Protein AF-A0AAJ4UVG5-F1 (afdb_monomer)

Radius of gyration: 17.39 Å; Cα contacts (8 Å, |Δi|>4): 410; chains: 1; bounding box: 40×39×47 Å

Nearest PDB structures (foldseek):
  7v1k-assembly1_A-2  TM=3.552E-01  e=5.523E-02  Homo sapiens
  7v6q-assembly2_H  TM=3.463E-01  e=1.938E-01  Homo sapiens
  7v6q-assembly1_D  TM=3.449E-01  e=1.938E-01  Homo sapiens
  5cwl-assembly2_B  TM=3.678E-01  e=3.547E-01  synthetic construct
  8jau-assembly1_A  TM=3.852E-01  e=6.491E-01  Homo sapiens

Secondary structure (DSSP, 8-state):
--TT-HHHHHHHHGGGT-HHHHHHHHHHHHHHHHTTTTTS---TT-TT-THHHHHHHHHHHHHHHHHTT-HHHHHHHHHHHHHHHHHHTTTS-HHHHHHHHHHHHHHHHHTT-HHHHHHHHHHHHHHHHHH--S-HHHHTTSHHHHHHHHHHHHHHTTS---HHHHHTTSTTHHHHHHHHHHHHHHHHHHHHHHHT--PPPP-EEESS-TT---TTT----EEEETTEEEETTT--B---

pLDDT: mean 92.02, std 10.81, range [47.66, 98.81]

Organism: NCBI:txid2216012

Mean predicted aligned error: 4.32 Å

Solvent-accessible surface area (backbone atoms only — not comparable to full-atom values): 12189 Å² total; per-residue (Å²): 131,70,100,72,55,27,39,54,52,16,50,66,41,41,53,70,65,50,39,72,59,34,24,49,16,15,41,48,21,17,53,37,42,67,68,23,70,85,80,50,93,66,59,91,80,40,99,80,40,49,55,20,52,19,37,38,23,19,41,50,18,12,51,37,22,43,42,66,68,36,59,67,58,7,32,52,27,12,49,51,31,31,50,53,34,57,57,48,34,74,79,42,57,57,59,56,28,15,48,23,28,38,49,37,13,56,21,24,47,66,47,70,34,59,71,62,13,51,58,24,33,53,50,15,44,54,32,47,65,70,43,68,66,91,53,38,45,66,54,46,65,40,56,55,42,31,29,52,51,53,46,53,33,24,47,36,48,92,77,51,60,50,69,53,70,41,28,48,93,26,86,53,13,61,58,38,33,44,54,39,46,71,68,42,49,63,56,29,52,52,50,28,38,74,66,61,51,66,64,55,63,86,52,59,69,48,74,72,38,86,92,45,61,24,84,89,78,64,47,28,33,34,26,41,40,86,97,38,44,22,22,63,85,66,37,40,69,37,88,127

Sequence (240 aa):
MSDRDHAARAIRTLHTERWPDIVDGYTLGAYGTMAGYEGFERTLTDDRTSAGDGLRYLLLAGVAARIAGDETTAHNRALQARLVATDYRRDADPLAAAACEEWIGHCQVVAGNDEKASAAYDRASEAYAAASVEDPAGATTEPLLQAGTDLLTQLSRPDDDAWDDIHGDGSDALARRVRFARARLPSYLDARERAGHLHAPRGSTEYGNDSYECPDCGANDINHVVNTVLCLRCDAVIES

Foldseek 3Di:
DPPQQLQLVLLQCQLVLPLVSNLVSLQSNLVCLQCVVVPDDDDLADQQRPLLSSLLSLQSSLLSCVLVVNLVSNLVSLVVSLVSLVVNLVNDQLLSVLLSLLSNLSSCLSNVNLVSSVVSLVSSLVSNVVSPDPQQQVSCPRNNNVSLVQSQQQLCPPVRDDQCQQQNPRPCRSNSNSVSCSVPVNVSSVVCSVVSGGHRTADDWDAPQPVWAAPPPRGPTWGCDPNFIAHSPSRHTTDD

Structure (mmCIF, N/CA/C/O backbone):
data_AF-A0AAJ4UVG5-F1
#
_entry.id   AF-A0AAJ4UVG5-F1
#
loop_
_atom_site.group_PDB
_atom_site.id
_atom_site.type_symbol
_atom_site.label_atom_id
_atom_site.label_alt_id
_atom_site.label_comp_id
_atom_site.label_asym_id
_atom_site.label_entity_id
_atom_site.label_seq_id
_atom_site.pdbx_PDB_ins_code
_atom_site.Cartn_x
_atom_site.Cartn_y
_atom_site.Cartn_z
_atom_site.occupancy
_atom_site.B_iso_or_equiv
_atom_site.auth_seq_id
_atom_site.auth_comp_id
_atom_site.auth_asym_id
_atom_site.auth_atom_id
_atom_site.pdbx_PDB_model_num
ATOM 1 N N . MET A 1 1 ? 10.903 -4.020 22.584 1.00 47.66 1 MET A N 1
ATOM 2 C CA . MET A 1 1 ? 10.311 -3.277 21.455 1.00 47.66 1 MET A CA 1
ATOM 3 C C . MET A 1 1 ? 10.731 -1.828 21.612 1.00 47.66 1 MET A C 1
ATOM 5 O O . MET A 1 1 ? 10.557 -1.290 22.698 1.00 47.66 1 MET A O 1
ATOM 9 N N . SER A 1 2 ? 11.399 -1.243 20.619 1.00 48.72 2 SER A N 1
ATOM 10 C CA . SER A 1 2 ? 11.699 0.191 20.662 1.00 48.72 2 SER A CA 1
ATOM 11 C C . SER A 1 2 ? 10.374 0.945 20.597 1.00 48.72 2 SER A C 1
ATOM 13 O O . SER A 1 2 ? 9.528 0.605 19.775 1.00 48.72 2 SER A O 1
ATOM 15 N N . ASP A 1 3 ? 10.201 1.977 21.416 1.00 52.78 3 ASP A N 1
ATOM 16 C CA . ASP A 1 3 ? 9.030 2.874 21.458 1.00 52.78 3 ASP A CA 1
ATOM 17 C C . ASP A 1 3 ? 8.830 3.688 20.147 1.00 52.78 3 ASP A C 1
ATOM 19 O O . ASP A 1 3 ? 8.103 4.676 20.092 1.00 52.78 3 ASP A O 1
ATOM 23 N N . ARG A 1 4 ? 9.536 3.297 19.077 1.00 62.91 4 ARG A N 1
ATOM 24 C CA . ARG A 1 4 ? 9.675 3.978 17.784 1.00 62.91 4 ARG A CA 1
ATOM 25 C C . ARG A 1 4 ? 9.115 3.180 16.603 1.00 62.91 4 ARG A C 1
ATOM 27 O O . ARG A 1 4 ? 9.230 3.640 15.472 1.00 62.91 4 ARG A O 1
ATOM 34 N N . ASP A 1 5 ? 8.528 2.003 16.828 1.00 81.81 5 ASP A N 1
ATOM 35 C CA . ASP A 1 5 ? 7.871 1.245 15.753 1.00 81.81 5 ASP A CA 1
ATOM 36 C C . ASP A 1 5 ? 6.467 1.813 15.472 1.00 81.81 5 ASP A C 1
ATOM 38 O O . ASP A 1 5 ? 5.433 1.349 15.971 1.00 81.81 5 ASP A O 1
ATOM 42 N N . HIS A 1 6 ? 6.458 2.918 14.728 1.00 88.88 6 HIS A N 1
ATOM 43 C CA . HIS A 1 6 ? 5.261 3.700 14.437 1.00 88.88 6 HIS A CA 1
ATOM 44 C C . HIS A 1 6 ? 4.277 2.968 13.512 1.00 88.88 6 HIS A C 1
ATOM 46 O O . HIS A 1 6 ? 3.067 3.113 13.702 1.00 88.88 6 HIS A O 1
ATOM 52 N N . ALA A 1 7 ? 4.769 2.144 12.580 1.00 85.00 7 ALA A N 1
ATOM 53 C CA . ALA A 1 7 ? 3.925 1.328 11.710 1.00 85.00 7 ALA A CA 1
ATOM 54 C C . ALA A 1 7 ? 3.211 0.225 12.507 1.00 85.00 7 ALA A C 1
ATOM 56 O O . ALA A 1 7 ? 1.997 0.067 12.383 1.00 85.00 7 ALA A O 1
ATOM 57 N N . ALA A 1 8 ? 3.916 -0.459 13.418 1.00 89.31 8 ALA A N 1
ATOM 58 C CA . ALA A 1 8 ? 3.287 -1.411 14.334 1.00 89.31 8 ALA A CA 1
ATOM 59 C C . ALA A 1 8 ? 2.187 -0.761 15.176 1.00 89.31 8 ALA A C 1
ATOM 61 O O . ALA A 1 8 ? 1.121 -1.337 15.391 1.00 89.31 8 ALA A O 1
ATOM 62 N N . ARG A 1 9 ? 2.442 0.462 15.658 1.00 91.00 9 ARG A N 1
ATOM 63 C CA . ARG A 1 9 ? 1.442 1.238 16.394 1.00 91.00 9 ARG A CA 1
ATOM 64 C C . ARG A 1 9 ? 0.228 1.554 15.522 1.00 91.00 9 ARG A C 1
ATOM 66 O O . ARG A 1 9 ? -0.882 1.401 16.012 1.00 91.00 9 ARG A O 1
ATOM 73 N N . ALA A 1 10 ? 0.419 1.962 14.266 1.00 93.75 10 ALA A N 1
ATOM 74 C CA . ALA A 1 10 ? -0.686 2.212 13.339 1.00 93.75 10 ALA A CA 1
ATOM 75 C C . ALA A 1 10 ? -1.556 0.962 13.156 1.00 93.75 10 ALA A C 1
ATOM 77 O O . ALA A 1 10 ? -2.770 1.047 13.312 1.00 93.75 10 ALA A O 1
ATOM 78 N N . ILE A 1 11 ? -0.930 -0.197 12.924 1.00 94.19 11 ILE A N 1
ATOM 79 C CA . ILE A 1 11 ? -1.621 -1.481 12.751 1.00 94.19 11 ILE A CA 1
ATOM 80 C C . ILE A 1 11 ? -2.471 -1.830 13.978 1.00 94.19 11 ILE A C 1
ATOM 82 O O . ILE A 1 11 ? -3.648 -2.149 13.831 1.00 94.19 11 ILE A O 1
ATOM 86 N N . ARG A 1 12 ? -1.913 -1.714 15.191 1.00 92.19 12 ARG A N 1
ATOM 87 C CA . ARG A 1 12 ? -2.658 -1.981 16.436 1.00 92.19 12 ARG A CA 1
ATOM 88 C C . ARG A 1 12 ? -3.861 -1.056 16.630 1.00 92.19 12 ARG A C 1
ATOM 90 O O . ARG A 1 12 ? -4.825 -1.444 17.278 1.00 92.19 12 ARG A O 1
ATOM 97 N N . THR A 1 13 ? -3.805 0.152 16.079 1.00 93.06 13 THR A N 1
ATOM 98 C CA . THR A 1 13 ? -4.843 1.178 16.240 1.00 93.06 13 THR A CA 1
ATOM 99 C C . THR A 1 13 ? -5.932 1.103 15.163 1.00 93.06 13 THR A C 1
ATOM 101 O O . THR A 1 13 ? -6.955 1.763 15.326 1.00 93.06 13 THR A O 1
ATOM 104 N N . LEU A 1 14 ? -5.773 0.295 14.103 1.00 94.19 14 LEU A N 1
ATOM 105 C CA . LEU A 1 14 ? -6.732 0.224 12.985 1.00 94.19 14 LEU A CA 1
ATOM 106 C C . LEU A 1 14 ? -8.178 -0.022 13.440 1.00 94.19 14 LEU A C 1
ATOM 108 O O . LEU A 1 14 ? -9.070 0.692 12.999 1.00 94.19 14 LEU A O 1
ATOM 112 N N . HIS A 1 15 ? -8.392 -0.941 14.386 1.00 93.06 15 HIS A N 1
ATOM 113 C CA . HIS A 1 15 ? -9.722 -1.260 14.928 1.00 93.06 15 HIS A CA 1
ATOM 114 C C . HIS A 1 15 ? -10.418 -0.088 15.635 1.00 93.06 15 HIS A C 1
ATOM 116 O O . HIS A 1 15 ? -11.629 -0.103 15.812 1.00 93.06 15 HIS A O 1
ATOM 122 N N . THR A 1 16 ? -9.660 0.920 16.080 1.00 92.75 16 THR A N 1
ATOM 123 C CA . THR A 1 16 ? -10.226 2.088 16.773 1.00 92.75 16 THR A CA 1
ATOM 124 C C . THR A 1 16 ? -10.764 3.139 15.811 1.00 92.75 16 THR A C 1
ATOM 126 O O . THR A 1 16 ? -11.389 4.096 16.265 1.00 92.75 16 THR A O 1
ATOM 129 N N . GLU A 1 17 ? -10.433 3.028 14.516 1.00 92.62 17 GLU A N 1
ATOM 130 C CA . GLU A 1 17 ? -10.796 3.990 13.467 1.00 92.62 17 GLU A CA 1
ATOM 131 C C . GLU A 1 17 ? -10.398 5.444 13.799 1.00 92.62 17 GLU A C 1
ATOM 133 O O . GLU A 1 17 ? -10.933 6.416 13.263 1.00 92.62 17 GLU A O 1
ATOM 138 N N . ARG A 1 18 ? -9.406 5.630 14.683 1.00 95.94 18 ARG A N 1
ATOM 139 C CA . ARG A 1 18 ? -8.821 6.937 15.005 1.00 95.94 18 ARG A CA 1
ATOM 140 C C . ARG A 1 18 ? -7.899 7.384 13.876 1.00 95.94 18 ARG A C 1
ATOM 142 O O . ARG A 1 18 ? -6.676 7.396 14.015 1.00 95.94 18 ARG A O 1
ATOM 149 N N . TRP A 1 19 ? -8.497 7.743 12.742 1.00 97.56 19 TRP A N 1
ATOM 150 C CA . TRP A 1 19 ? -7.788 7.985 11.487 1.00 97.56 19 TRP A CA 1
ATOM 151 C C . TRP A 1 19 ? -6.610 8.959 11.577 1.00 97.56 19 TRP A C 1
ATOM 153 O O . TRP A 1 19 ? -5.566 8.616 11.025 1.00 97.56 19 TRP A O 1
ATOM 163 N N . PRO A 1 20 ? -6.675 10.096 12.301 1.00 97.12 20 PRO A N 1
ATOM 164 C CA . PRO A 1 20 ? -5.507 10.963 12.458 1.00 97.12 20 PRO A CA 1
ATOM 165 C C . PRO A 1 20 ? -4.289 10.238 13.054 1.00 97.12 20 PRO A C 1
ATOM 167 O O . PRO A 1 20 ? -3.178 10.374 12.547 1.00 97.12 20 PRO A O 1
ATOM 170 N N . ASP A 1 21 ? -4.498 9.392 14.067 1.00 97.00 21 ASP A N 1
ATOM 171 C CA . ASP A 1 21 ? -3.416 8.645 14.718 1.00 97.00 21 ASP A CA 1
ATOM 172 C C . ASP A 1 21 ? -2.864 7.531 13.818 1.00 97.00 21 ASP A C 1
ATOM 174 O O . ASP A 1 21 ? -1.665 7.238 13.843 1.00 97.00 21 ASP A O 1
ATOM 178 N N . ILE A 1 22 ? -3.733 6.910 13.013 1.00 97.75 22 ILE A N 1
ATOM 179 C CA . ILE A 1 22 ? -3.365 5.880 12.032 1.00 97.75 22 ILE A CA 1
ATOM 180 C C . ILE A 1 22 ? -2.532 6.503 10.903 1.00 97.75 22 ILE A C 1
ATOM 182 O O . ILE A 1 22 ? -1.470 5.977 10.560 1.00 97.75 22 ILE A O 1
ATOM 186 N N . VAL A 1 23 ? -2.970 7.645 10.364 1.00 98.38 23 VAL A N 1
ATOM 187 C CA . VAL A 1 23 ? -2.255 8.411 9.331 1.00 98.38 23 VAL A CA 1
ATOM 188 C C . VAL A 1 23 ? -0.876 8.834 9.831 1.00 98.38 23 VAL A C 1
ATOM 190 O O . VAL A 1 23 ? 0.120 8.617 9.134 1.00 98.38 23 VAL A O 1
ATOM 193 N N . ASP A 1 24 ? -0.792 9.390 11.040 1.00 97.56 24 ASP A N 1
ATOM 194 C CA . ASP A 1 24 ? 0.480 9.789 11.645 1.00 97.56 24 ASP A CA 1
ATOM 195 C C . ASP A 1 24 ? 1.372 8.581 11.933 1.00 97.56 24 ASP A C 1
ATOM 197 O O . ASP A 1 24 ? 2.575 8.624 11.679 1.00 97.56 24 ASP A O 1
ATOM 201 N N . GLY A 1 25 ? 0.800 7.481 12.426 1.00 96.50 25 GLY A N 1
ATOM 202 C CA . GLY A 1 25 ? 1.521 6.238 12.682 1.00 96.50 25 GLY A CA 1
ATOM 203 C C . GLY A 1 25 ? 2.180 5.672 11.424 1.00 96.50 25 GLY A C 1
ATOM 204 O O . GLY A 1 25 ? 3.386 5.429 11.428 1.00 96.50 25 GLY A O 1
ATOM 205 N N . TYR A 1 26 ? 1.433 5.532 10.327 1.00 97.56 26 TYR A N 1
ATOM 206 C CA . TYR A 1 26 ? 2.003 5.080 9.057 1.00 97.56 26 TYR A CA 1
ATOM 207 C C . TYR A 1 26 ? 2.979 6.099 8.455 1.00 97.56 26 TYR A C 1
ATOM 209 O O . TYR A 1 26 ? 4.033 5.710 7.960 1.00 97.56 26 TYR A O 1
ATOM 217 N N . THR A 1 27 ? 2.698 7.402 8.550 1.00 97.69 27 THR A N 1
ATOM 218 C CA . THR A 1 27 ? 3.613 8.446 8.051 1.00 97.69 27 THR A CA 1
ATOM 219 C C . THR A 1 27 ? 4.960 8.401 8.776 1.00 97.69 27 THR A C 1
ATOM 221 O O . THR A 1 27 ? 6.013 8.381 8.139 1.00 97.69 27 THR A O 1
ATOM 224 N N . LEU A 1 28 ? 4.943 8.355 10.111 1.00 94.75 28 LEU A N 1
ATOM 225 C CA . LEU A 1 28 ? 6.157 8.247 10.918 1.00 94.75 28 LEU A CA 1
ATOM 226 C C . LEU A 1 28 ? 6.844 6.892 10.730 1.00 94.75 28 LEU A C 1
ATOM 228 O O . LEU A 1 28 ? 8.070 6.835 10.762 1.00 94.75 28 LEU A O 1
ATOM 232 N N . GLY A 1 29 ? 6.073 5.825 10.495 1.00 91.69 29 GLY A N 1
ATOM 233 C CA . GLY A 1 29 ? 6.592 4.512 10.117 1.00 91.69 29 GLY A CA 1
ATOM 234 C C . GLY A 1 29 ? 7.417 4.600 8.840 1.00 91.69 29 GLY A C 1
ATOM 235 O O . GLY A 1 29 ? 8.588 4.242 8.845 1.00 91.69 29 GLY A O 1
ATOM 236 N N . ALA A 1 30 ? 6.858 5.201 7.789 1.00 93.19 30 ALA A N 1
ATOM 237 C CA . ALA A 1 30 ? 7.566 5.409 6.534 1.00 93.19 30 ALA A CA 1
ATOM 238 C C . ALA A 1 30 ? 8.858 6.218 6.701 1.00 93.19 30 ALA A C 1
ATOM 240 O O . ALA A 1 30 ? 9.902 5.844 6.169 1.00 93.19 30 ALA A O 1
ATOM 241 N N . TYR A 1 31 ? 8.803 7.327 7.444 1.00 92.00 31 TYR A N 1
ATOM 242 C CA . TYR A 1 31 ? 9.982 8.159 7.691 1.00 92.00 31 TYR A CA 1
ATOM 243 C C . TYR A 1 31 ? 11.041 7.424 8.513 1.00 92.00 31 TYR A C 1
ATOM 245 O O . TYR A 1 31 ? 12.223 7.528 8.198 1.00 92.00 31 TYR A O 1
ATOM 253 N N . GLY A 1 32 ? 10.638 6.663 9.533 1.00 87.44 32 GLY A N 1
ATOM 254 C CA . GLY A 1 32 ? 11.550 5.847 10.331 1.00 87.44 32 GLY A CA 1
ATOM 255 C C . GLY A 1 32 ? 12.228 4.756 9.504 1.00 87.44 32 GLY A C 1
ATOM 256 O O . GLY A 1 32 ? 13.447 4.603 9.588 1.00 87.44 32 GLY A O 1
ATOM 257 N N . THR A 1 33 ? 11.459 4.066 8.660 1.00 86.44 33 THR A N 1
ATOM 258 C CA . THR A 1 33 ? 11.959 3.064 7.715 1.00 86.44 33 THR A CA 1
ATOM 259 C C . THR A 1 33 ? 12.982 3.673 6.754 1.00 86.44 33 THR A C 1
ATOM 261 O O . THR A 1 33 ? 14.110 3.191 6.670 1.00 86.44 33 THR A O 1
ATOM 264 N N . MET A 1 34 ? 12.648 4.789 6.096 1.00 85.69 34 MET A N 1
ATOM 265 C CA . MET A 1 34 ? 13.560 5.465 5.160 1.00 85.69 34 MET A CA 1
ATOM 266 C C . MET A 1 34 ? 14.788 6.088 5.842 1.00 85.69 34 MET A C 1
ATOM 268 O O . MET A 1 34 ? 15.830 6.232 5.210 1.00 85.69 34 MET A O 1
ATOM 272 N N . ALA A 1 35 ? 14.691 6.442 7.126 1.00 82.81 35 ALA A N 1
ATOM 273 C CA .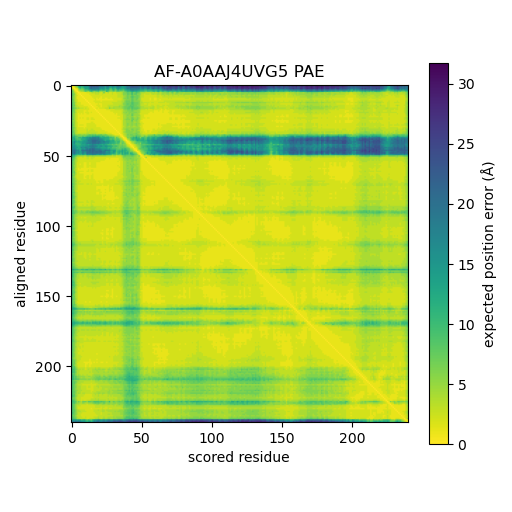 ALA A 1 35 ? 15.816 6.927 7.924 1.00 82.81 35 ALA A CA 1
ATOM 274 C C . ALA A 1 35 ? 16.718 5.800 8.472 1.00 82.81 35 ALA A C 1
ATOM 276 O O . ALA A 1 35 ? 17.702 6.094 9.151 1.00 82.81 35 ALA A O 1
ATOM 277 N N . GLY A 1 36 ? 16.395 4.524 8.223 1.00 76.69 36 GLY A N 1
ATOM 278 C CA . GLY A 1 36 ? 17.175 3.380 8.708 1.00 76.69 36 GLY A CA 1
ATOM 279 C C . GLY A 1 36 ? 17.004 3.086 10.205 1.00 76.69 36 GLY A C 1
ATOM 280 O O . GLY A 1 36 ? 17.829 2.396 10.808 1.00 76.69 36 GLY A O 1
ATOM 281 N N . TYR A 1 37 ? 15.931 3.571 10.842 1.00 72.12 37 TYR A N 1
ATOM 282 C CA . TYR A 1 37 ? 15.683 3.355 12.278 1.00 72.12 37 TYR A CA 1
ATOM 283 C C . TYR A 1 37 ? 15.271 1.921 12.653 1.00 72.12 37 TYR A C 1
ATOM 285 O O . TYR A 1 37 ? 15.061 1.630 13.830 1.00 72.12 37 TYR A O 1
ATOM 293 N N . GLU A 1 38 ? 15.265 1.006 11.686 1.00 63.56 38 GLU A N 1
ATOM 294 C CA . GLU A 1 38 ? 15.096 -0.442 11.863 1.00 63.56 38 GLU A CA 1
ATOM 295 C C . GLU A 1 38 ? 16.380 -1.150 12.351 1.00 63.56 38 GLU A C 1
ATOM 297 O O . GLU A 1 38 ? 16.419 -2.373 12.464 1.00 63.56 38 GLU A O 1
ATOM 302 N N . GLY A 1 39 ? 17.431 -0.391 12.689 1.00 53.94 39 GLY A N 1
ATOM 303 C CA . GLY A 1 39 ? 18.630 -0.911 13.359 1.00 53.94 39 GLY A CA 1
ATOM 304 C C . GLY A 1 39 ? 19.797 -1.244 12.431 1.00 53.94 39 GLY A C 1
ATOM 305 O O . GLY A 1 39 ? 20.742 -1.902 12.863 1.00 53.94 39 GLY A O 1
ATOM 306 N N . PHE A 1 40 ? 19.763 -0.768 11.184 1.00 57.03 40 PHE A N 1
ATOM 307 C CA . PHE A 1 40 ? 20.854 -0.906 10.222 1.00 57.03 40 PHE A CA 1
ATOM 308 C C . PHE A 1 40 ? 21.039 0.422 9.477 1.00 57.03 40 PHE A C 1
ATOM 310 O O . PHE A 1 40 ? 20.090 0.913 8.870 1.00 57.03 40 PHE A O 1
ATOM 317 N N . GLU A 1 41 ? 22.242 1.005 9.512 1.00 57.44 41 GLU A N 1
ATOM 318 C CA . GLU A 1 41 ? 22.584 2.141 8.645 1.00 57.44 41 GLU A CA 1
ATOM 319 C C . GLU A 1 41 ? 22.533 1.673 7.186 1.00 57.44 41 GLU A C 1
ATOM 321 O O . GLU A 1 41 ? 23.205 0.706 6.827 1.00 57.44 41 GLU A O 1
ATOM 326 N N . ARG A 1 42 ? 21.710 2.324 6.358 1.00 62.50 42 ARG A N 1
ATOM 327 C CA . ARG A 1 42 ? 21.561 2.014 4.930 1.00 62.50 42 ARG A CA 1
ATOM 328 C C . ARG A 1 42 ? 21.471 3.302 4.128 1.00 62.50 42 ARG A C 1
ATOM 330 O O . ARG A 1 42 ? 20.966 4.312 4.621 1.00 62.50 42 ARG A O 1
ATOM 337 N N . THR A 1 43 ? 21.956 3.270 2.893 1.00 60.44 43 THR A N 1
ATOM 338 C CA . THR A 1 43 ? 21.672 4.328 1.919 1.00 60.44 43 THR A CA 1
ATOM 339 C C . THR A 1 43 ? 20.319 4.068 1.260 1.00 60.44 43 THR A C 1
ATOM 341 O O . THR A 1 43 ? 19.802 2.951 1.285 1.00 60.44 43 THR A O 1
ATOM 344 N N . LEU A 1 44 ? 19.743 5.099 0.636 1.00 55.47 44 LEU A N 1
ATOM 345 C CA . LEU A 1 44 ? 18.476 4.986 -0.096 1.00 55.47 44 LEU A CA 1
ATOM 346 C C . LEU A 1 44 ? 18.536 3.958 -1.240 1.00 55.47 44 LEU A C 1
ATOM 348 O O . LEU A 1 44 ? 17.489 3.560 -1.714 1.00 55.47 44 LEU A O 1
ATOM 352 N N . THR A 1 45 ? 19.727 3.545 -1.678 1.00 58.91 45 THR A N 1
ATOM 353 C CA . THR A 1 45 ? 19.973 2.690 -2.852 1.00 58.91 45 THR A CA 1
ATOM 354 C C . THR A 1 45 ? 20.654 1.363 -2.495 1.00 58.91 45 THR A C 1
ATOM 356 O O . THR A 1 45 ? 21.265 0.745 -3.357 1.00 58.91 45 THR A O 1
ATOM 359 N N . ASP A 1 46 ? 20.655 0.967 -1.222 1.00 63.06 46 ASP A N 1
ATOM 360 C CA . ASP A 1 46 ? 21.279 -0.284 -0.768 1.00 63.06 46 ASP A CA 1
ATOM 361 C C . ASP A 1 46 ? 20.462 -1.511 -1.233 1.00 63.06 46 ASP A C 1
ATOM 363 O O . ASP A 1 46 ? 19.237 -1.485 -1.184 1.00 63.06 46 ASP A O 1
ATOM 367 N N . ASP A 1 47 ? 21.096 -2.620 -1.617 1.00 50.38 47 ASP A N 1
ATOM 368 C CA . ASP A 1 47 ? 20.452 -3.801 -2.239 1.00 50.38 47 ASP A CA 1
ATOM 369 C C . ASP A 1 47 ? 19.361 -4.459 -1.362 1.00 50.38 47 ASP A C 1
ATOM 371 O O . ASP A 1 47 ? 18.572 -5.289 -1.810 1.00 50.38 47 ASP A O 1
ATOM 375 N N . ARG A 1 48 ? 19.297 -4.090 -0.078 1.00 53.41 48 ARG A N 1
ATOM 376 C CA . ARG A 1 48 ? 18.260 -4.500 0.881 1.00 53.41 48 ARG A CA 1
ATOM 377 C C . ARG A 1 48 ? 17.361 -3.332 1.269 1.00 53.41 48 ARG A C 1
ATOM 379 O O . ARG A 1 48 ? 17.110 -3.118 2.461 1.00 53.41 48 ARG A O 1
ATOM 386 N N . THR A 1 49 ? 16.921 -2.527 0.309 1.00 56.22 49 THR A N 1
ATOM 387 C CA . THR A 1 49 ? 16.106 -1.361 0.639 1.00 56.22 49 THR A CA 1
ATOM 388 C C . THR A 1 49 ? 14.775 -1.758 1.263 1.00 56.22 49 THR A C 1
ATOM 390 O O . THR A 1 49 ? 13.956 -2.472 0.693 1.00 56.22 49 THR A O 1
ATOM 393 N N . SER A 1 50 ? 14.511 -1.186 2.433 1.00 69.94 50 SER A N 1
ATOM 394 C CA . SER A 1 50 ? 13.172 -1.075 3.008 1.00 69.94 50 SER A CA 1
ATOM 395 C C . SER A 1 50 ? 12.370 0.064 2.350 1.00 69.94 50 SER A C 1
ATOM 397 O O . SER A 1 50 ? 11.331 0.487 2.850 1.00 69.94 50 SER A O 1
ATOM 399 N N . ALA A 1 51 ? 12.824 0.562 1.188 1.00 82.25 51 ALA A N 1
ATOM 400 C CA . ALA A 1 51 ? 12.129 1.578 0.403 1.00 82.25 51 ALA A CA 1
ATOM 401 C C . ALA A 1 51 ? 10.715 1.114 0.032 1.00 82.25 51 ALA A C 1
ATOM 403 O O . ALA A 1 51 ? 9.784 1.910 0.105 1.00 82.25 51 ALA A O 1
ATOM 404 N N . GLY A 1 52 ? 10.536 -0.177 -0.278 1.00 91.06 52 GLY A N 1
ATOM 405 C CA . GLY A 1 52 ? 9.214 -0.769 -0.494 1.00 91.06 52 GLY A CA 1
ATOM 406 C C . GLY A 1 52 ? 8.281 -0.593 0.707 1.00 91.06 52 GLY A C 1
ATOM 407 O O . GLY A 1 52 ? 7.160 -0.117 0.541 1.00 91.06 52 GLY A O 1
ATOM 408 N N . ASP A 1 53 ? 8.752 -0.884 1.921 1.00 91.12 53 ASP A N 1
ATOM 409 C CA . ASP A 1 53 ? 7.972 -0.686 3.148 1.00 91.12 53 ASP A CA 1
ATOM 410 C C . ASP A 1 53 ? 7.673 0.791 3.413 1.00 91.12 53 ASP A C 1
ATOM 412 O O . ASP A 1 53 ? 6.539 1.147 3.731 1.00 91.12 53 ASP A O 1
ATOM 416 N N . GLY A 1 54 ? 8.652 1.675 3.201 1.00 92.81 54 GLY A N 1
ATOM 417 C CA . GLY A 1 54 ? 8.451 3.121 3.304 1.00 92.81 54 GLY A CA 1
ATOM 418 C C . GLY A 1 54 ? 7.374 3.639 2.342 1.00 92.81 54 GLY A C 1
ATOM 419 O O . GLY A 1 54 ? 6.490 4.402 2.743 1.00 92.81 54 GLY A O 1
ATOM 420 N N . LEU A 1 55 ? 7.402 3.187 1.084 1.00 96.00 55 LEU A N 1
ATOM 421 C CA . LEU A 1 55 ? 6.383 3.496 0.076 1.00 96.00 55 LEU A CA 1
ATOM 422 C C . LEU A 1 55 ? 5.012 2.942 0.472 1.00 96.00 55 LEU A C 1
ATOM 424 O O . LEU A 1 55 ? 4.019 3.675 0.416 1.00 96.00 55 LEU A O 1
ATOM 428 N N . ARG A 1 56 ? 4.960 1.681 0.921 1.00 97.25 56 ARG A N 1
ATOM 429 C CA . ARG A 1 56 ? 3.739 1.031 1.409 1.00 97.25 56 ARG A CA 1
ATOM 430 C C . ARG A 1 56 ? 3.113 1.836 2.540 1.00 97.25 56 ARG A C 1
ATOM 432 O O . ARG A 1 56 ? 1.931 2.157 2.466 1.00 97.25 56 ARG A O 1
ATOM 439 N N . TYR A 1 57 ? 3.889 2.218 3.551 1.00 97.50 57 TYR A N 1
ATOM 440 C CA . TYR A 1 57 ? 3.383 2.983 4.687 1.00 97.50 57 TYR A CA 1
ATOM 441 C C . TYR A 1 57 ? 2.909 4.386 4.291 1.00 97.50 57 TYR A C 1
ATOM 443 O O . TYR A 1 57 ? 1.846 4.806 4.743 1.00 97.50 57 TYR A O 1
ATOM 451 N N . LEU A 1 58 ? 3.602 5.101 3.395 1.00 98.38 58 LEU A N 1
ATOM 452 C CA . LEU A 1 58 ? 3.078 6.376 2.882 1.00 98.38 58 LEU A CA 1
ATOM 453 C C . LEU A 1 58 ? 1.750 6.194 2.139 1.00 98.38 58 LEU A C 1
ATOM 455 O O . LEU A 1 58 ? 0.838 6.999 2.332 1.00 98.38 58 LEU A O 1
ATOM 459 N N . LEU A 1 59 ? 1.601 5.147 1.321 1.00 98.50 59 LEU A N 1
ATOM 460 C CA . LEU A 1 59 ? 0.325 4.891 0.652 1.00 98.50 59 LEU A CA 1
ATOM 461 C C . LEU A 1 59 ? -0.772 4.462 1.619 1.00 98.50 59 LEU A C 1
ATOM 463 O O . LEU A 1 59 ? -1.877 4.975 1.491 1.00 98.50 59 LEU A O 1
ATOM 467 N N . LEU A 1 60 ? -0.491 3.625 2.618 1.00 98.75 60 LEU A N 1
ATOM 468 C CA . LEU A 1 60 ? -1.468 3.275 3.655 1.00 98.75 60 LEU A CA 1
ATOM 469 C C . LEU A 1 60 ? -1.896 4.500 4.476 1.00 98.75 60 LEU A C 1
ATOM 471 O O . LEU A 1 60 ? -3.079 4.638 4.778 1.00 98.75 60 LEU A O 1
ATOM 475 N N . ALA A 1 61 ? -0.984 5.436 4.763 1.00 98.75 61 ALA A N 1
ATOM 476 C CA . ALA A 1 61 ? -1.341 6.730 5.347 1.00 98.75 61 ALA A CA 1
ATOM 477 C C . ALA A 1 61 ? -2.266 7.534 4.415 1.00 98.75 61 ALA A C 1
ATOM 479 O O . ALA A 1 61 ? -3.224 8.152 4.872 1.00 98.75 61 ALA A O 1
ATOM 480 N N . GLY A 1 62 ? -2.007 7.509 3.104 1.00 98.75 62 GLY A N 1
ATOM 481 C CA . GLY A 1 62 ? -2.878 8.127 2.106 1.00 98.75 62 GLY A CA 1
ATOM 482 C C . GLY A 1 62 ? -4.269 7.490 2.053 1.00 98.75 62 GLY A C 1
ATOM 483 O O . GLY A 1 62 ? -5.264 8.204 2.059 1.00 98.75 62 GLY A O 1
ATOM 484 N N . VAL A 1 63 ? -4.347 6.158 2.072 1.00 98.75 63 VAL A N 1
ATOM 485 C CA . VAL A 1 63 ? -5.606 5.398 2.113 1.00 98.75 63 VAL A CA 1
ATOM 486 C C . VAL A 1 63 ? -6.389 5.711 3.388 1.00 98.75 63 VAL A C 1
ATOM 488 O O . VAL A 1 63 ? -7.567 6.041 3.306 1.00 98.75 63 VAL A O 1
ATOM 491 N N . ALA A 1 64 ? -5.740 5.685 4.555 1.00 98.69 64 ALA A N 1
ATOM 492 C CA . ALA A 1 64 ? -6.366 6.036 5.830 1.00 98.69 64 ALA A CA 1
ATOM 493 C C . ALA A 1 64 ? -6.926 7.470 5.824 1.00 98.69 64 ALA A C 1
ATOM 495 O O . ALA A 1 64 ? -8.025 7.708 6.319 1.00 98.69 64 ALA A O 1
ATOM 496 N N . ALA A 1 65 ? -6.214 8.418 5.207 1.00 98.62 65 ALA A N 1
ATOM 497 C CA . ALA A 1 65 ? -6.708 9.781 5.038 1.00 98.62 65 ALA A CA 1
ATOM 498 C C . ALA A 1 65 ? -7.941 9.848 4.117 1.00 98.62 65 ALA A C 1
ATOM 500 O O . ALA A 1 65 ? -8.875 10.583 4.422 1.00 98.62 65 ALA A O 1
ATOM 501 N N . ARG A 1 66 ? -7.997 9.048 3.040 1.00 98.38 66 ARG A N 1
ATOM 502 C CA . ARG A 1 66 ? -9.189 8.965 2.170 1.00 98.38 66 ARG A CA 1
ATOM 503 C C . ARG A 1 66 ? -10.398 8.401 2.895 1.00 98.38 66 ARG A C 1
ATOM 505 O O . ARG A 1 66 ? -11.470 8.987 2.806 1.00 98.38 66 ARG A O 1
ATOM 512 N N . ILE A 1 67 ? -10.212 7.325 3.657 1.00 98.50 67 ILE A N 1
ATOM 513 C CA . ILE A 1 67 ? -11.269 6.738 4.493 1.00 98.50 67 ILE A CA 1
ATOM 514 C C . ILE A 1 67 ? -11.821 7.784 5.474 1.00 98.50 67 ILE A C 1
ATOM 516 O O . ILE A 1 67 ? -13.027 7.867 5.684 1.00 98.50 67 ILE A O 1
ATOM 520 N N . ALA A 1 68 ? -10.953 8.643 6.012 1.00 98.19 68 ALA A N 1
ATOM 521 C CA . ALA A 1 68 ? -11.336 9.749 6.888 1.00 98.19 68 ALA A CA 1
ATOM 522 C C . ALA A 1 68 ? -11.976 10.957 6.170 1.00 98.19 68 ALA A C 1
ATOM 524 O O . ALA A 1 68 ? -12.354 11.923 6.834 1.00 98.19 68 ALA A O 1
ATOM 525 N N . GLY A 1 69 ? -12.057 10.950 4.836 1.00 97.94 69 GLY A N 1
ATOM 526 C CA . GLY A 1 69 ? -12.521 12.082 4.029 1.00 97.94 69 GLY A CA 1
ATOM 527 C C . GLY A 1 69 ? -11.522 13.242 3.910 1.00 97.94 69 GLY A C 1
ATOM 528 O O . GLY A 1 69 ? -11.897 14.324 3.460 1.00 97.94 69 GLY A O 1
ATOM 529 N N . ASP A 1 70 ? -10.256 13.054 4.294 1.00 98.12 70 ASP A N 1
ATOM 530 C CA . ASP A 1 70 ? -9.189 14.053 4.153 1.00 98.12 70 ASP A CA 1
ATOM 531 C C . ASP A 1 70 ? -8.422 13.860 2.835 1.00 98.12 70 ASP A C 1
ATOM 533 O O . ASP A 1 70 ? -7.305 13.330 2.773 1.00 98.12 70 ASP A O 1
ATOM 537 N N . GLU A 1 71 ? -9.036 14.326 1.748 1.00 97.56 71 GLU A N 1
ATOM 538 C CA . GLU A 1 71 ? -8.471 14.255 0.396 1.00 97.56 71 GLU A CA 1
ATOM 539 C C . GLU A 1 71 ? -7.130 14.995 0.265 1.00 97.56 71 GLU A C 1
ATOM 541 O O . GLU A 1 71 ? -6.260 14.591 -0.512 1.00 97.56 71 GLU A O 1
ATOM 546 N N . THR A 1 72 ? -6.929 16.069 1.037 1.00 98.19 72 THR A N 1
ATOM 547 C CA . THR A 1 72 ? -5.697 16.869 0.972 1.00 98.19 72 THR A CA 1
ATOM 548 C C . THR A 1 72 ? -4.525 16.085 1.545 1.00 98.19 72 THR A C 1
ATOM 550 O O . THR A 1 72 ? -3.468 15.986 0.912 1.00 98.19 72 THR A O 1
ATOM 553 N N . THR A 1 73 ? -4.699 15.489 2.725 1.00 98.31 73 THR A N 1
ATOM 554 C CA . THR A 1 73 ? -3.668 14.636 3.319 1.00 98.31 73 THR A CA 1
ATOM 555 C C . THR A 1 73 ? -3.429 13.399 2.462 1.00 98.31 73 THR A C 1
ATOM 557 O O . THR A 1 73 ? -2.269 13.072 2.200 1.00 98.31 73 THR A O 1
ATOM 560 N N . ALA A 1 74 ? -4.485 12.771 1.940 1.00 98.50 74 ALA A N 1
ATOM 561 C CA . ALA A 1 74 ? -4.366 11.644 1.020 1.00 98.50 74 ALA A CA 1
ATOM 562 C C . ALA A 1 74 ? -3.482 11.965 -0.192 1.00 98.50 74 ALA A C 1
ATOM 564 O O . ALA A 1 74 ? -2.505 11.258 -0.467 1.00 98.50 74 ALA A O 1
ATOM 565 N N . HIS A 1 75 ? -3.769 13.082 -0.868 1.00 98.50 75 HIS A N 1
ATOM 566 C CA . HIS A 1 75 ? -2.985 13.566 -1.999 1.00 98.50 75 HIS A CA 1
ATOM 567 C C . HIS A 1 75 ? -1.521 13.814 -1.616 1.00 98.50 75 HIS A C 1
ATOM 569 O O . HIS A 1 75 ? -0.606 13.394 -2.326 1.00 98.50 75 HIS A O 1
ATOM 575 N N . ASN A 1 76 ? -1.281 14.462 -0.475 1.00 98.56 76 ASN A N 1
ATOM 576 C CA . ASN A 1 76 ? 0.066 14.784 -0.014 1.00 98.56 76 ASN A CA 1
ATOM 577 C C . ASN A 1 76 ? 0.902 13.534 0.288 1.00 98.56 76 ASN A C 1
ATOM 579 O O . ASN A 1 76 ? 2.094 13.512 -0.031 1.00 98.56 76 ASN A O 1
ATOM 583 N N . ARG A 1 77 ? 0.310 12.490 0.882 1.00 98.62 77 ARG A N 1
ATOM 584 C CA . ARG A 1 77 ? 1.016 11.228 1.163 1.00 98.62 77 ARG A CA 1
ATOM 585 C C . ARG A 1 77 ? 1.306 10.445 -0.112 1.00 98.62 77 ARG A C 1
ATOM 587 O O . ARG A 1 77 ? 2.441 10.009 -0.304 1.00 98.62 77 ARG A O 1
ATOM 594 N N . ALA A 1 78 ? 0.343 10.376 -1.027 1.00 98.62 78 ALA A N 1
ATOM 595 C CA . ALA A 1 78 ? 0.552 9.791 -2.347 1.00 98.62 78 ALA A CA 1
ATOM 596 C C . ALA A 1 78 ? 1.646 10.525 -3.147 1.00 98.62 78 ALA A C 1
ATOM 598 O O . ALA A 1 78 ? 2.489 9.894 -3.785 1.00 98.62 78 ALA A O 1
ATOM 599 N N . LEU A 1 79 ? 1.690 11.860 -3.079 1.00 98.56 79 LEU A N 1
ATOM 600 C CA . LEU A 1 79 ? 2.739 12.659 -3.712 1.00 98.56 79 LEU A CA 1
ATOM 601 C C . LEU A 1 79 ? 4.124 12.375 -3.117 1.00 98.56 79 LEU A C 1
ATOM 603 O O . LEU A 1 79 ? 5.086 12.252 -3.873 1.00 98.56 79 LEU A O 1
ATOM 607 N N . GLN A 1 80 ? 4.233 12.257 -1.793 1.00 98.25 80 GLN A N 1
ATOM 608 C CA . GLN A 1 80 ? 5.496 11.914 -1.133 1.00 98.25 80 GLN A CA 1
ATOM 609 C C . GLN A 1 80 ? 5.999 10.539 -1.569 1.00 98.25 80 GLN A C 1
ATOM 611 O O . GLN A 1 80 ? 7.147 10.432 -1.996 1.00 98.25 80 GLN A O 1
ATOM 616 N N . ALA A 1 81 ? 5.136 9.518 -1.551 1.00 98.06 81 ALA A N 1
ATOM 617 C CA . ALA A 1 81 ? 5.492 8.180 -2.025 1.00 98.06 81 ALA A CA 1
ATOM 618 C C . ALA A 1 81 ? 5.957 8.216 -3.490 1.00 98.06 81 ALA A C 1
ATOM 620 O O . ALA A 1 81 ? 6.996 7.661 -3.841 1.00 98.06 81 ALA A O 1
ATOM 621 N N . ARG A 1 82 ? 5.250 8.966 -4.343 1.00 98.31 82 ARG A N 1
ATOM 622 C CA . ARG A 1 82 ? 5.616 9.131 -5.754 1.00 98.31 82 ARG A CA 1
ATOM 623 C C . ARG A 1 82 ? 6.999 9.752 -5.938 1.00 98.31 82 ARG A C 1
ATOM 625 O O . ARG A 1 82 ? 7.724 9.339 -6.841 1.00 98.31 82 ARG A O 1
ATOM 632 N N . LEU A 1 83 ? 7.350 10.760 -5.139 1.00 96.50 83 LEU A N 1
ATOM 633 C CA . LEU A 1 83 ? 8.667 11.399 -5.202 1.00 96.50 83 LEU A CA 1
ATOM 634 C C . LEU A 1 83 ? 9.769 10.425 -4.779 1.00 96.50 83 LEU A C 1
ATOM 636 O O . LEU A 1 83 ? 10.747 10.297 -5.507 1.00 96.50 83 LEU A O 1
ATOM 640 N N . VAL A 1 84 ? 9.559 9.666 -3.700 1.00 94.00 84 VAL A N 1
ATOM 641 C CA . VAL A 1 84 ? 10.494 8.616 -3.260 1.00 94.00 84 VAL A CA 1
ATOM 642 C C . VAL A 1 84 ? 10.703 7.572 -4.360 1.00 94.00 84 VAL A C 1
ATOM 644 O O . VAL A 1 84 ? 11.841 7.297 -4.726 1.00 94.00 84 VAL A O 1
ATOM 647 N N . ALA A 1 85 ? 9.625 7.047 -4.954 1.00 95.56 85 ALA A N 1
ATOM 648 C CA . ALA A 1 85 ? 9.723 6.086 -6.055 1.00 95.56 85 ALA A CA 1
ATOM 649 C C . ALA A 1 85 ? 10.430 6.683 -7.287 1.00 95.56 85 ALA A C 1
ATOM 651 O O . ALA A 1 85 ? 11.192 6.003 -7.966 1.00 95.56 85 ALA A O 1
ATOM 652 N N . THR A 1 86 ? 10.208 7.970 -7.573 1.00 95.56 86 THR A N 1
ATOM 653 C CA . THR A 1 86 ? 10.859 8.668 -8.694 1.00 95.56 86 THR A CA 1
ATOM 654 C C . THR A 1 86 ? 12.361 8.830 -8.478 1.00 95.56 86 THR A C 1
ATOM 656 O O . THR A 1 86 ? 13.118 8.699 -9.441 1.00 95.56 86 THR A O 1
ATOM 659 N N . ASP A 1 87 ? 12.787 9.132 -7.251 1.00 91.81 87 ASP A N 1
ATOM 660 C CA . ASP A 1 87 ? 14.201 9.276 -6.912 1.00 91.81 87 ASP A CA 1
ATOM 661 C C . ASP A 1 87 ? 14.894 7.911 -6.882 1.00 91.81 87 ASP A C 1
ATOM 663 O O . ASP A 1 87 ? 15.920 7.755 -7.540 1.00 91.81 87 ASP A O 1
ATOM 667 N N . TYR A 1 88 ? 14.286 6.903 -6.244 1.00 89.38 88 TYR A N 1
ATOM 668 C CA . TYR A 1 88 ? 14.823 5.537 -6.199 1.00 89.38 88 TYR A CA 1
ATOM 669 C C . TYR A 1 88 ? 15.051 4.956 -7.602 1.00 89.38 88 TYR A C 1
ATOM 671 O O . TYR A 1 88 ? 16.099 4.382 -7.885 1.00 89.38 88 TYR A O 1
ATOM 679 N N . ARG A 1 89 ? 14.115 5.195 -8.528 1.00 92.38 89 ARG A N 1
ATOM 680 C CA . ARG A 1 89 ? 14.200 4.743 -9.925 1.00 92.38 89 ARG A CA 1
ATOM 681 C C . ARG A 1 89 ? 15.465 5.197 -10.663 1.00 92.38 89 ARG A C 1
ATOM 683 O O . ARG A 1 89 ? 15.824 4.572 -11.653 1.00 92.38 89 ARG A O 1
ATOM 690 N N . ARG A 1 90 ? 16.098 6.309 -10.267 1.00 89.56 90 ARG A N 1
ATOM 691 C CA . ARG A 1 90 ? 17.247 6.881 -11.000 1.00 89.56 90 ARG A CA 1
ATOM 692 C C . ARG A 1 90 ? 18.505 6.030 -10.898 1.00 89.56 90 ARG A C 1
ATOM 694 O O . ARG A 1 90 ? 19.275 6.006 -11.852 1.00 89.56 90 ARG A O 1
ATOM 701 N N . ASP A 1 91 ? 18.668 5.361 -9.765 1.00 86.75 91 ASP A N 1
ATOM 702 C CA . ASP A 1 91 ? 19.864 4.589 -9.428 1.00 86.75 91 ASP A CA 1
ATOM 703 C C . ASP A 1 91 ? 19.568 3.081 -9.319 1.00 86.75 91 ASP A C 1
ATOM 705 O O . ASP A 1 91 ? 20.467 2.286 -9.059 1.00 86.75 91 ASP A O 1
ATOM 709 N N . ALA A 1 92 ? 18.308 2.691 -9.525 1.00 88.44 92 ALA A N 1
ATOM 710 C CA . ALA A 1 92 ? 17.844 1.312 -9.499 1.00 88.44 92 ALA A CA 1
ATOM 711 C C . ALA A 1 92 ? 18.268 0.522 -10.750 1.00 88.44 92 ALA A C 1
ATOM 713 O O . ALA A 1 92 ? 18.390 1.073 -11.849 1.00 88.44 92 ALA A O 1
ATOM 714 N N . ASP A 1 93 ? 18.420 -0.795 -10.598 1.00 91.62 93 ASP A N 1
ATOM 715 C CA . ASP A 1 93 ? 18.510 -1.713 -11.735 1.00 91.62 93 ASP A CA 1
ATOM 716 C C . ASP A 1 93 ? 17.211 -1.699 -12.581 1.00 91.62 93 ASP A C 1
ATOM 718 O O . ASP A 1 93 ? 16.189 -1.144 -12.159 1.00 91.62 93 ASP A O 1
ATOM 722 N N . PRO A 1 94 ? 17.206 -2.291 -13.792 1.00 95.75 94 PRO A N 1
ATOM 723 C CA . PRO A 1 94 ? 16.034 -2.263 -14.667 1.00 95.75 94 PRO A CA 1
ATOM 724 C C . PRO A 1 94 ? 14.746 -2.838 -14.055 1.00 95.75 94 PRO A C 1
ATOM 726 O O . PRO A 1 94 ? 13.663 -2.323 -14.341 1.00 95.75 94 PRO A O 1
ATOM 729 N N . LEU A 1 95 ? 14.840 -3.878 -13.220 1.00 95.31 95 LEU A N 1
ATOM 730 C CA . LEU A 1 95 ? 13.683 -4.512 -12.589 1.00 95.31 95 LEU A CA 1
ATOM 731 C C . LEU A 1 95 ? 13.099 -3.601 -11.503 1.00 95.31 95 LEU A C 1
ATOM 733 O O . LEU A 1 95 ? 11.902 -3.298 -11.512 1.00 95.31 95 LEU A O 1
ATOM 737 N N . ALA A 1 96 ? 13.944 -3.096 -10.610 1.00 93.88 96 ALA A N 1
ATOM 738 C CA . ALA A 1 96 ? 13.543 -2.163 -9.569 1.00 93.88 96 ALA A CA 1
ATOM 739 C C . ALA A 1 96 ? 13.043 -0.826 -10.154 1.00 93.88 96 ALA A C 1
ATOM 741 O O . ALA A 1 96 ? 12.079 -0.241 -9.646 1.00 93.88 96 ALA A O 1
ATOM 742 N N . ALA A 1 97 ? 13.617 -0.363 -11.267 1.00 95.44 97 ALA A N 1
ATOM 743 C CA . ALA A 1 97 ? 13.135 0.810 -11.988 1.00 95.44 97 ALA A CA 1
ATOM 744 C C . ALA A 1 97 ? 11.728 0.600 -12.583 1.00 95.44 97 ALA A C 1
ATOM 746 O O . ALA A 1 97 ? 10.894 1.510 -12.514 1.00 95.44 97 ALA A O 1
ATOM 747 N N . ALA A 1 98 ? 11.434 -0.596 -13.108 1.00 97.56 98 ALA A N 1
ATOM 748 C CA . ALA A 1 98 ? 10.093 -0.968 -13.559 1.00 97.56 98 ALA A CA 1
ATOM 749 C C . ALA A 1 98 ? 9.090 -1.017 -12.392 1.00 97.56 98 ALA A C 1
ATOM 751 O O . ALA A 1 98 ? 7.996 -0.45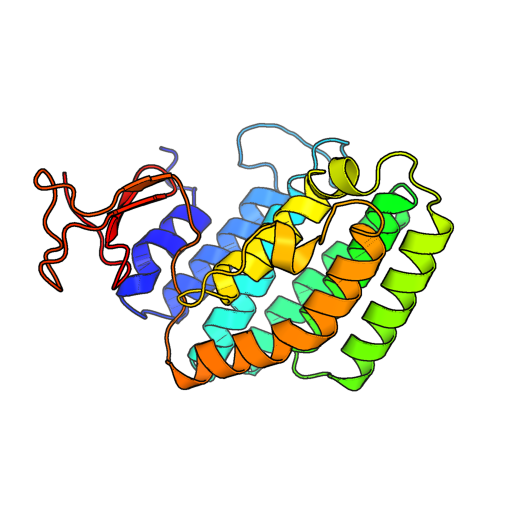4 -12.487 1.00 97.56 98 ALA A O 1
ATOM 752 N N . ALA A 1 99 ? 9.491 -1.584 -11.250 1.00 97.12 99 ALA A N 1
ATOM 753 C CA . ALA A 1 99 ? 8.677 -1.586 -10.036 1.00 97.12 99 ALA A CA 1
ATOM 754 C C . ALA A 1 99 ? 8.373 -0.173 -9.519 1.00 97.12 99 ALA A C 1
ATOM 756 O O . ALA A 1 99 ? 7.272 0.086 -9.032 1.00 97.12 99 ALA A O 1
ATOM 757 N N . CYS A 1 100 ? 9.291 0.782 -9.678 1.00 97.75 100 CYS A N 1
ATOM 758 C CA . CYS A 1 100 ? 9.015 2.180 -9.347 1.00 97.75 100 CYS A CA 1
ATOM 759 C C . CYS A 1 100 ? 7.899 2.789 -10.204 1.00 97.75 100 CYS A C 1
ATOM 761 O O . CYS A 1 100 ? 7.114 3.582 -9.690 1.00 97.75 100 CYS A O 1
ATOM 763 N N . GLU A 1 101 ? 7.801 2.445 -11.491 1.00 98.56 101 GLU A N 1
ATOM 764 C CA . GLU A 1 101 ? 6.691 2.905 -12.341 1.00 98.56 101 GLU A CA 1
ATOM 765 C C . GLU A 1 101 ? 5.348 2.327 -11.879 1.00 98.56 101 GLU A C 1
ATOM 767 O O . GLU A 1 101 ? 4.348 3.047 -11.843 1.00 98.56 101 GLU A O 1
ATOM 772 N N . GLU A 1 102 ? 5.329 1.068 -11.437 1.00 98.62 102 GLU A N 1
ATOM 773 C CA . GLU A 1 102 ? 4.142 0.453 -10.832 1.00 98.62 102 GLU A CA 1
ATOM 774 C C . GLU A 1 102 ? 3.730 1.178 -9.542 1.00 98.62 102 GLU A C 1
ATOM 776 O O . GLU A 1 102 ? 2.570 1.566 -9.391 1.00 98.62 102 GLU A O 1
ATOM 781 N N . TRP A 1 103 ? 4.686 1.465 -8.652 1.00 98.62 103 TRP A N 1
ATOM 782 C CA . TRP A 1 103 ? 4.445 2.267 -7.448 1.00 98.62 103 TRP A CA 1
ATOM 783 C C . TRP A 1 103 ? 3.940 3.674 -7.768 1.00 98.62 103 TRP A C 1
ATOM 785 O O . TRP A 1 103 ? 3.042 4.172 -7.088 1.00 98.62 103 TRP A O 1
ATOM 795 N N . ILE A 1 104 ? 4.463 4.319 -8.814 1.00 98.75 104 ILE A N 1
ATOM 796 C CA . ILE A 1 104 ? 3.936 5.601 -9.297 1.00 98.75 104 ILE A CA 1
ATOM 797 C C . ILE A 1 104 ? 2.471 5.436 -9.727 1.00 98.75 104 ILE A C 1
ATOM 799 O O . ILE A 1 104 ? 1.662 6.306 -9.407 1.00 98.75 104 ILE A O 1
ATOM 803 N N . GLY A 1 105 ? 2.109 4.327 -10.379 1.00 98.81 105 GLY A N 1
ATOM 804 C CA . GLY A 1 105 ? 0.721 3.953 -10.669 1.00 98.81 105 GLY A CA 1
ATOM 805 C C . GLY A 1 105 ? -0.143 3.880 -9.411 1.00 98.81 105 GLY A C 1
ATOM 806 O O . GLY A 1 105 ? -1.148 4.591 -9.330 1.00 98.81 105 GLY A O 1
ATOM 807 N N . HIS A 1 106 ? 0.290 3.128 -8.394 1.00 98.81 106 HIS A N 1
ATOM 808 C CA . HIS A 1 106 ? -0.403 3.042 -7.101 1.00 98.81 106 HIS A CA 1
ATOM 809 C C . HIS A 1 106 ? -0.611 4.426 -6.465 1.00 98.81 106 HIS A C 1
ATOM 811 O O . HIS A 1 106 ? -1.712 4.760 -6.023 1.00 98.81 106 HIS A O 1
ATOM 817 N N . CYS A 1 107 ? 0.425 5.2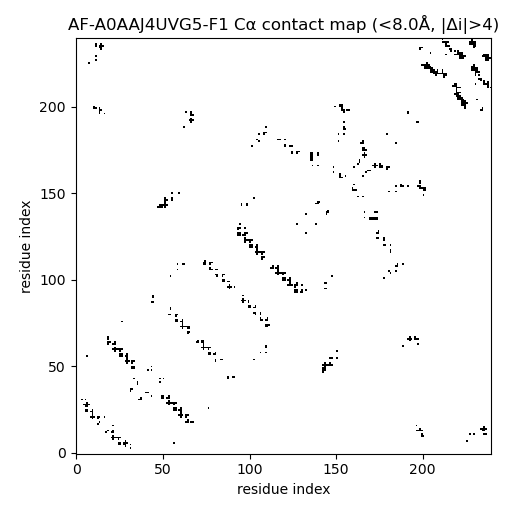72 -6.478 1.00 98.81 107 CYS A N 1
ATOM 818 C CA . CYS A 1 107 ? 0.351 6.633 -5.950 1.00 98.81 107 CYS A CA 1
ATOM 819 C C . CYS A 1 107 ? -0.685 7.482 -6.688 1.00 98.81 107 CYS A C 1
ATOM 821 O O . CYS A 1 107 ? -1.419 8.240 -6.061 1.00 98.81 107 CYS A O 1
ATOM 823 N N . GLN A 1 108 ? -0.758 7.379 -8.016 1.00 98.75 108 GLN A N 1
ATOM 824 C CA . GLN A 1 108 ? -1.734 8.144 -8.788 1.00 98.75 108 GLN A CA 1
ATOM 825 C C . GLN A 1 108 ? -3.168 7.679 -8.523 1.00 98.75 108 GLN A C 1
ATOM 827 O O . GLN A 1 108 ? -4.046 8.535 -8.458 1.00 98.75 108 GLN A O 1
ATOM 832 N N . VAL A 1 109 ? -3.399 6.377 -8.303 1.00 98.69 109 VAL A N 1
ATOM 833 C CA . VAL A 1 109 ? -4.720 5.864 -7.892 1.00 98.69 109 VAL A CA 1
ATOM 834 C C . VAL A 1 109 ? -5.133 6.468 -6.551 1.00 98.69 109 VAL A C 1
ATOM 836 O O . VAL A 1 109 ? -6.196 7.075 -6.457 1.00 98.69 109 VAL A O 1
ATOM 839 N N . VAL A 1 110 ? -4.273 6.399 -5.529 1.00 98.44 110 VAL A N 1
ATOM 840 C CA . VAL A 1 110 ? -4.576 6.990 -4.210 1.00 98.44 110 VAL A CA 1
ATOM 841 C C . VAL A 1 110 ? -4.767 8.509 -4.311 1.00 98.44 110 VAL A C 1
ATOM 843 O O . VAL A 1 110 ? -5.652 9.075 -3.675 1.00 98.44 110 VAL A O 1
ATOM 846 N N . ALA A 1 111 ? -4.006 9.188 -5.168 1.00 98.00 111 ALA A N 1
ATOM 847 C CA . ALA A 1 111 ? -4.171 10.618 -5.419 1.00 98.00 111 ALA A CA 1
ATOM 848 C C . ALA A 1 111 ? -5.427 10.986 -6.241 1.00 98.00 111 ALA A C 1
ATOM 850 O O . ALA A 1 111 ? -5.645 12.179 -6.459 1.00 98.00 111 ALA A O 1
ATOM 851 N N . GLY A 1 112 ? -6.217 10.013 -6.717 1.00 96.38 112 GLY A N 1
ATOM 852 C CA . GLY A 1 112 ? -7.424 10.237 -7.524 1.00 96.38 112 GLY A CA 1
ATOM 853 C C . GLY A 1 112 ? -7.159 10.654 -8.976 1.00 96.38 112 GLY A C 1
ATOM 854 O O . GLY A 1 112 ? -7.971 11.355 -9.572 1.00 96.38 112 GLY A O 1
ATOM 855 N N . ASN A 1 113 ? -6.009 10.281 -9.548 1.00 97.12 113 ASN A N 1
ATOM 856 C CA . ASN A 1 113 ? -5.591 10.662 -10.901 1.00 97.12 113 ASN A CA 1
ATOM 857 C C . ASN A 1 113 ? -5.560 9.456 -11.859 1.00 97.12 113 ASN A C 1
ATOM 859 O O . ASN A 1 113 ? -4.483 9.035 -12.292 1.00 97.12 113 ASN A O 1
ATOM 863 N N . ASP A 1 114 ? -6.725 8.929 -12.233 1.00 95.19 114 ASP A N 1
ATOM 864 C CA . ASP A 1 114 ? -6.857 7.687 -13.017 1.00 95.19 114 ASP A CA 1
ATOM 865 C C . ASP A 1 114 ? -6.102 7.700 -14.354 1.00 95.19 114 ASP A C 1
ATOM 867 O O . ASP A 1 114 ? -5.434 6.729 -14.706 1.00 95.19 114 ASP A O 1
ATOM 871 N N . GLU A 1 115 ? -6.135 8.815 -15.089 1.00 97.31 115 GLU A N 1
ATOM 872 C CA . GLU A 1 115 ? -5.408 8.947 -16.360 1.00 97.31 115 GLU A CA 1
ATOM 873 C C . GLU A 1 115 ? -3.889 8.824 -16.154 1.00 97.31 115 GLU A C 1
ATOM 875 O O . GLU A 1 115 ? -3.195 8.105 -16.877 1.00 97.31 115 GLU A O 1
ATOM 880 N N . LYS A 1 116 ? -3.360 9.479 -15.112 1.00 98.19 116 LYS A N 1
ATOM 881 C CA . LYS A 1 116 ? -1.931 9.409 -14.778 1.00 98.19 116 LYS A CA 1
ATOM 882 C C . LYS A 1 116 ? -1.550 8.041 -14.225 1.00 98.19 116 LYS A C 1
ATOM 884 O O . LYS A 1 116 ? -0.429 7.598 -14.471 1.00 98.19 116 LYS A O 1
ATOM 889 N N . ALA A 1 117 ? -2.456 7.390 -13.496 1.00 98.50 117 ALA A N 1
ATOM 890 C CA . ALA A 1 117 ? -2.277 6.021 -13.031 1.00 98.50 117 ALA A CA 1
ATOM 891 C C . ALA A 1 117 ? -2.175 5.063 -14.218 1.00 98.50 117 ALA A C 1
ATOM 893 O O . ALA A 1 117 ? -1.204 4.321 -14.319 1.00 98.50 117 ALA A O 1
ATOM 894 N N . SER A 1 118 ? -3.112 5.156 -15.165 1.00 98.25 118 SER A N 1
ATOM 895 C CA . SER A 1 118 ? -3.111 4.383 -16.408 1.00 98.25 118 SER A CA 1
ATOM 896 C C . SER A 1 118 ? -1.784 4.519 -17.151 1.00 98.25 118 SER A C 1
ATOM 898 O O . SER A 1 118 ? -1.129 3.515 -17.415 1.00 98.25 118 SER A O 1
ATOM 900 N N . ALA A 1 119 ? -1.340 5.754 -17.402 1.00 98.50 119 ALA A N 1
ATOM 901 C CA . ALA A 1 119 ? -0.078 6.004 -18.090 1.00 98.50 119 ALA A CA 1
ATOM 902 C C . ALA A 1 119 ? 1.146 5.470 -17.322 1.00 98.50 119 ALA A C 1
ATOM 904 O O . ALA A 1 119 ? 2.151 5.119 -17.933 1.00 98.50 119 ALA A O 1
ATOM 905 N N . ALA A 1 120 ? 1.107 5.447 -15.985 1.00 98.62 120 ALA A N 1
ATOM 906 C CA . ALA A 1 120 ? 2.180 4.872 -15.175 1.00 98.62 120 ALA A CA 1
ATOM 907 C C . ALA A 1 120 ? 2.207 3.343 -15.242 1.00 98.62 120 ALA A C 1
ATOM 909 O O . ALA A 1 120 ? 3.279 2.773 -15.416 1.00 98.62 120 ALA A O 1
ATOM 910 N N . TYR A 1 121 ? 1.046 2.686 -15.200 1.00 98.75 121 TYR A N 1
ATOM 911 C CA . TYR A 1 121 ? 0.969 1.241 -15.401 1.00 98.75 121 TYR A CA 1
ATOM 912 C C . TYR A 1 121 ? 1.395 0.824 -16.811 1.00 98.75 121 TYR A C 1
ATOM 914 O O . TYR A 1 121 ? 2.069 -0.191 -16.949 1.00 98.75 121 TYR A O 1
ATOM 922 N N . ASP A 1 122 ? 1.076 1.611 -17.843 1.00 98.75 122 ASP A N 1
ATOM 923 C CA 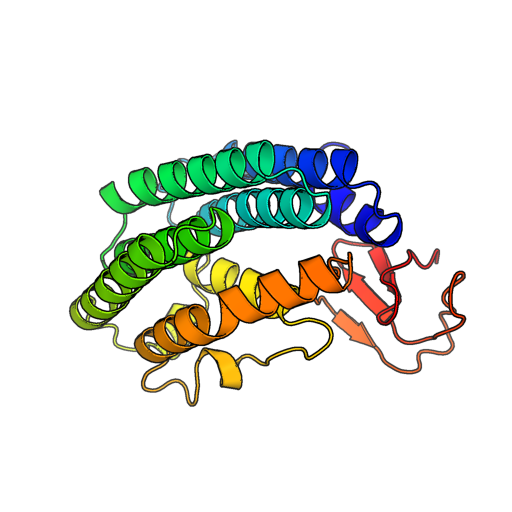. ASP A 1 122 ? 1.557 1.347 -19.206 1.00 98.75 122 ASP A CA 1
ATOM 924 C C . ASP A 1 122 ? 3.099 1.366 -19.252 1.00 98.75 122 ASP A C 1
ATOM 926 O O . ASP A 1 122 ? 3.715 0.402 -19.711 1.00 98.75 122 ASP A O 1
ATOM 930 N N . ARG A 1 123 ? 3.736 2.385 -18.650 1.00 98.62 123 ARG A N 1
ATOM 931 C CA . ARG A 1 123 ? 5.206 2.440 -18.518 1.00 98.62 123 ARG A CA 1
ATOM 932 C C . ARG A 1 123 ? 5.774 1.284 -17.696 1.00 98.62 123 ARG A C 1
ATOM 934 O O . ARG A 1 123 ? 6.824 0.761 -18.051 1.00 98.62 123 ARG A O 1
ATOM 941 N N . ALA A 1 124 ? 5.105 0.878 -16.617 1.00 98.56 124 ALA A N 1
ATOM 942 C CA . ALA A 1 124 ? 5.536 -0.255 -15.799 1.00 98.56 124 ALA A CA 1
ATOM 943 C C . ALA A 1 124 ? 5.514 -1.564 -16.600 1.00 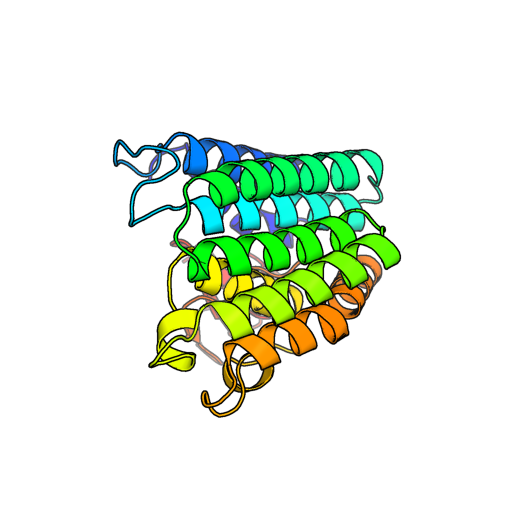98.56 124 ALA A C 1
ATOM 945 O O . ALA A 1 124 ? 6.489 -2.311 -16.581 1.00 98.56 124 ALA A O 1
ATOM 946 N N . SER A 1 125 ? 4.438 -1.825 -17.353 1.00 98.19 125 SER A N 1
ATOM 947 C CA . SER A 1 125 ? 4.348 -2.996 -18.233 1.00 98.19 125 SER A CA 1
ATOM 948 C C . SER A 1 125 ? 5.444 -3.008 -19.298 1.00 98.19 125 SER A C 1
ATOM 950 O O . SER A 1 125 ? 6.075 -4.046 -19.499 1.00 98.19 125 SER A O 1
ATOM 952 N N . GLU A 1 126 ? 5.700 -1.875 -19.954 1.00 98.31 126 GLU A N 1
ATOM 953 C CA . GLU A 1 126 ? 6.785 -1.751 -20.936 1.00 98.31 126 GLU A CA 1
ATOM 954 C C . GLU A 1 126 ? 8.163 -1.981 -20.296 1.00 98.31 126 GLU A C 1
ATOM 956 O O . GLU A 1 126 ? 8.988 -2.714 -20.843 1.00 98.31 126 GLU A O 1
ATOM 961 N N . ALA A 1 127 ? 8.401 -1.407 -19.114 1.00 98.00 127 ALA A N 1
ATOM 962 C CA . ALA A 1 127 ? 9.667 -1.527 -18.401 1.00 98.00 127 ALA A CA 1
ATOM 963 C C . ALA A 1 127 ? 9.932 -2.959 -17.909 1.00 98.00 127 ALA A C 1
ATOM 965 O O . ALA A 1 127 ? 11.037 -3.465 -18.096 1.00 98.00 127 ALA A O 1
ATOM 966 N N . TYR A 1 128 ? 8.929 -3.652 -17.358 1.00 97.69 128 TYR A N 1
ATOM 967 C CA . TYR A 1 128 ? 9.080 -5.058 -16.966 1.00 97.69 128 TYR A CA 1
ATOM 968 C C . TYR A 1 128 ? 9.363 -5.962 -18.167 1.00 97.69 128 TYR A C 1
ATOM 970 O O . TYR A 1 128 ? 10.205 -6.853 -18.073 1.00 97.69 128 TYR A O 1
ATOM 978 N N . ALA A 1 129 ? 8.709 -5.720 -19.308 1.00 96.25 129 ALA A N 1
ATOM 979 C CA . ALA A 1 129 ? 8.996 -6.460 -20.534 1.00 96.25 129 ALA A CA 1
ATOM 980 C C . ALA A 1 129 ? 10.439 -6.223 -21.021 1.00 96.25 129 ALA A C 1
ATOM 982 O O . ALA A 1 129 ? 11.095 -7.155 -21.482 1.00 96.25 129 ALA A O 1
ATOM 983 N N . ALA A 1 130 ? 10.950 -4.995 -20.886 1.00 97.19 130 ALA A N 1
ATOM 984 C CA . ALA A 1 130 ? 12.316 -4.640 -21.264 1.00 97.19 130 ALA A CA 1
ATOM 985 C C . ALA A 1 130 ? 13.389 -5.167 -20.292 1.00 97.19 130 ALA A C 1
ATOM 987 O O . ALA A 1 130 ? 14.523 -5.388 -20.714 1.00 97.19 130 ALA A O 1
ATOM 988 N N . ALA A 1 131 ? 13.050 -5.389 -19.017 1.00 94.69 131 ALA A N 1
ATOM 989 C CA . ALA A 1 131 ? 13.979 -5.889 -18.001 1.00 94.69 131 ALA A CA 1
ATOM 990 C C . ALA A 1 131 ? 14.436 -7.343 -18.247 1.00 94.69 131 ALA A C 1
ATOM 992 O O . ALA A 1 131 ? 15.483 -7.737 -17.745 1.00 94.69 131 ALA A O 1
ATOM 993 N N . SER A 1 132 ? 13.694 -8.119 -19.052 1.00 89.50 132 SER A N 1
ATOM 994 C CA . SER A 1 132 ? 14.083 -9.457 -19.531 1.00 89.50 132 SER A CA 1
ATOM 995 C C . SER A 1 132 ? 14.518 -10.432 -18.418 1.00 89.50 132 SER A C 1
ATOM 997 O O . SER A 1 132 ? 15.550 -11.093 -18.524 1.00 89.50 132 SER A O 1
ATOM 999 N N . VAL A 1 133 ? 13.718 -10.514 -17.353 1.00 94.62 133 VAL A N 1
ATOM 1000 C CA . VAL A 1 133 ? 13.968 -11.331 -16.153 1.00 94.62 133 VAL A CA 1
ATOM 1001 C C . VAL A 1 133 ? 13.804 -12.830 -16.440 1.00 94.62 133 VAL A C 1
ATOM 1003 O O . VAL A 1 133 ? 12.783 -13.243 -16.984 1.00 94.62 133 VAL A O 1
ATOM 1006 N N . GLU A 1 134 ? 14.787 -13.645 -16.042 1.00 92.19 134 GLU A N 1
ATOM 1007 C CA . GLU A 1 134 ? 14.784 -15.105 -16.256 1.00 92.19 134 GLU A CA 1
ATOM 1008 C C . GLU A 1 134 ? 13.765 -15.851 -15.380 1.00 92.19 134 GLU A C 1
ATOM 1010 O O . GLU A 1 134 ? 13.127 -16.792 -15.851 1.00 92.19 134 GLU A O 1
ATOM 1015 N N . ASP A 1 135 ? 13.591 -15.416 -14.127 1.00 95.31 135 ASP A N 1
ATOM 1016 C CA . ASP A 1 135 ? 12.602 -15.943 -13.177 1.00 95.31 135 ASP A CA 1
ATOM 1017 C C . ASP A 1 135 ? 11.627 -14.831 -12.740 1.00 95.31 135 ASP A C 1
ATOM 1019 O O . ASP A 1 135 ? 11.838 -14.174 -11.713 1.00 95.31 135 ASP A O 1
ATOM 1023 N N . PRO A 1 136 ? 10.560 -14.569 -13.525 1.00 95.50 136 PRO A N 1
ATOM 1024 C CA . PRO A 1 136 ? 9.582 -13.537 -13.197 1.00 95.50 136 PRO A CA 1
ATOM 1025 C C . PRO A 1 136 ? 8.879 -13.772 -11.861 1.00 95.50 136 PRO A C 1
ATOM 1027 O O . PRO A 1 136 ? 8.566 -12.803 -11.176 1.00 95.50 136 PRO A O 1
ATOM 1030 N N . ALA A 1 137 ? 8.626 -15.032 -11.491 1.00 95.19 137 ALA A N 1
ATOM 1031 C CA . ALA A 1 137 ? 7.950 -15.386 -10.249 1.00 95.19 137 ALA A CA 1
ATOM 1032 C C . ALA A 1 137 ? 8.844 -15.102 -9.038 1.00 95.19 137 ALA A C 1
ATOM 1034 O O . ALA A 1 137 ? 8.412 -14.411 -8.114 1.00 95.19 137 ALA A O 1
ATOM 1035 N N . GLY A 1 138 ? 10.101 -15.555 -9.067 1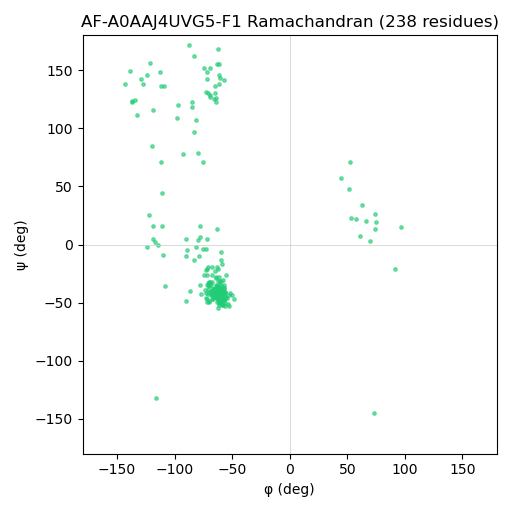.00 95.50 138 GLY A N 1
ATOM 1036 C CA . GLY A 1 138 ? 11.086 -15.270 -8.024 1.00 95.50 138 GLY A CA 1
ATOM 1037 C C . GLY A 1 138 ? 11.313 -13.772 -7.829 1.00 95.50 138 GLY A C 1
ATOM 1038 O O . GLY A 1 138 ? 11.316 -13.296 -6.692 1.00 95.50 138 GLY A O 1
ATOM 1039 N N . ALA A 1 139 ? 11.376 -13.006 -8.922 1.00 95.38 139 ALA A N 1
ATOM 1040 C CA . ALA A 1 139 ? 11.527 -11.552 -8.880 1.00 95.38 139 ALA A CA 1
ATOM 1041 C C . ALA A 1 139 ? 10.407 -10.841 -8.097 1.00 95.38 139 ALA A C 1
ATOM 1043 O O . ALA A 1 139 ? 10.654 -9.820 -7.459 1.00 95.38 139 ALA A O 1
ATOM 1044 N N . THR A 1 140 ? 9.179 -11.380 -8.075 1.00 94.88 140 THR A N 1
ATOM 1045 C CA . THR A 1 140 ? 8.070 -10.772 -7.305 1.00 94.88 140 THR A CA 1
ATOM 1046 C C . THR A 1 140 ? 8.311 -10.733 -5.796 1.00 94.88 140 THR A C 1
ATOM 1048 O O . THR A 1 140 ? 7.685 -9.932 -5.103 1.00 94.88 140 THR A O 1
ATOM 1051 N N . THR A 1 141 ? 9.230 -11.566 -5.302 1.00 93.38 141 THR A N 1
ATOM 1052 C CA . THR A 1 141 ? 9.594 -11.670 -3.884 1.00 93.38 141 THR A CA 1
ATOM 1053 C C . THR A 1 141 ? 10.725 -10.720 -3.487 1.00 93.38 141 THR A C 1
ATOM 1055 O O . THR A 1 141 ? 11.051 -10.610 -2.304 1.00 93.38 141 THR A O 1
ATOM 1058 N N . GLU A 1 142 ? 11.317 -9.998 -4.447 1.00 92.00 142 GLU A N 1
ATOM 1059 C CA . GLU A 1 142 ? 12.285 -8.951 -4.134 1.00 92.00 142 GLU A CA 1
ATOM 1060 C C . GLU A 1 142 ? 11.629 -7.846 -3.294 1.00 92.00 142 GLU A C 1
ATOM 1062 O O . GLU A 1 142 ? 10.457 -7.524 -3.514 1.00 92.00 142 GLU A O 1
ATOM 1067 N N . PRO A 1 143 ? 12.358 -7.209 -2.357 1.00 90.44 143 PRO A N 1
ATOM 1068 C CA . PRO A 1 143 ? 11.759 -6.353 -1.330 1.00 90.44 143 PRO A CA 1
ATOM 1069 C C . PRO A 1 143 ? 10.782 -5.285 -1.851 1.00 90.44 143 PRO A C 1
ATOM 1071 O O . PRO A 1 143 ? 9.695 -5.107 -1.299 1.00 90.44 143 PRO A O 1
ATOM 1074 N N . LEU A 1 144 ? 11.130 -4.592 -2.941 1.00 92.31 144 LEU A N 1
ATOM 1075 C CA . LEU A 1 144 ? 10.287 -3.538 -3.517 1.00 92.31 144 LEU A CA 1
ATOM 1076 C C . LEU A 1 144 ? 9.004 -4.087 -4.167 1.00 92.31 144 LEU A C 1
ATOM 1078 O O . LEU A 1 144 ? 7.956 -3.435 -4.115 1.00 92.31 144 LEU A O 1
ATOM 1082 N N . LEU A 1 145 ? 9.086 -5.268 -4.786 1.00 95.69 145 LEU A N 1
ATOM 1083 C CA . LEU A 1 145 ? 7.968 -5.944 -5.441 1.00 95.69 145 LEU A CA 1
ATOM 1084 C C . LEU A 1 145 ? 7.054 -6.609 -4.401 1.00 95.69 145 LEU A C 1
ATOM 1086 O O . LEU A 1 145 ? 5.831 -6.446 -4.467 1.00 95.69 145 LEU A O 1
ATOM 1090 N N . GLN A 1 146 ? 7.643 -7.253 -3.392 1.00 95.31 146 GLN A N 1
ATOM 1091 C CA . GLN A 1 146 ? 6.931 -7.863 -2.274 1.00 95.31 146 GLN A CA 1
ATOM 1092 C C . GLN A 1 146 ? 6.117 -6.825 -1.499 1.00 95.31 146 GLN A C 1
ATOM 1094 O O . GLN A 1 146 ? 4.938 -7.046 -1.248 1.00 95.31 146 GLN A O 1
ATOM 1099 N N . ALA A 1 147 ? 6.679 -5.647 -1.210 1.00 95.50 147 ALA A N 1
ATOM 1100 C CA . ALA A 1 147 ? 5.929 -4.581 -0.544 1.00 95.50 147 ALA A CA 1
ATOM 1101 C C . ALA A 1 147 ? 4.697 -4.116 -1.350 1.00 95.50 147 ALA A C 1
ATOM 1103 O O . ALA A 1 147 ? 3.685 -3.717 -0.769 1.00 95.50 147 ALA A O 1
ATOM 1104 N N . GLY A 1 148 ? 4.761 -4.180 -2.686 1.00 97.06 148 GLY A N 1
ATOM 1105 C CA . GLY A 1 148 ? 3.616 -3.909 -3.557 1.00 97.06 148 GLY A CA 1
ATOM 1106 C C . GLY A 1 148 ? 2.556 -5.008 -3.467 1.00 97.06 148 GLY A C 1
ATOM 1107 O O . GLY A 1 148 ? 1.367 -4.710 -3.376 1.00 97.06 148 GLY A O 1
ATOM 1108 N N . THR A 1 149 ? 2.987 -6.270 -3.413 1.00 97.25 149 THR A N 1
ATOM 1109 C CA . THR A 1 149 ? 2.104 -7.418 -3.151 1.00 97.25 149 THR A CA 1
ATOM 1110 C C . THR A 1 149 ? 1.410 -7.269 -1.799 1.00 97.25 149 THR A C 1
ATOM 1112 O O . THR A 1 149 ? 0.190 -7.380 -1.725 1.00 97.25 149 THR A O 1
ATOM 1115 N N . ASP A 1 150 ? 2.152 -6.934 -0.745 1.00 95.81 150 ASP A N 1
ATOM 1116 C CA . ASP A 1 150 ? 1.597 -6.753 0.596 1.00 95.81 150 ASP A CA 1
ATOM 1117 C C . ASP A 1 150 ? 0.583 -5.602 0.674 1.00 95.81 150 ASP A C 1
ATOM 1119 O O . ASP A 1 150 ? -0.395 -5.680 1.417 1.00 95.81 150 ASP A O 1
ATOM 1123 N N . LEU A 1 151 ? 0.806 -4.517 -0.079 1.00 97.94 151 LEU A N 1
ATOM 1124 C CA . LEU A 1 151 ? -0.164 -3.428 -0.191 1.00 97.94 151 LEU A CA 1
ATOM 1125 C C . LEU A 1 151 ? -1.477 -3.938 -0.799 1.00 97.94 151 LEU A C 1
ATOM 1127 O O . LEU A 1 151 ? -2.550 -3.677 -0.256 1.00 97.94 151 LEU A O 1
ATOM 1131 N N . LEU A 1 152 ? -1.394 -4.651 -1.926 1.00 97.94 152 LEU A N 1
ATOM 1132 C CA . LEU A 1 152 ? -2.567 -5.160 -2.636 1.00 97.94 152 LEU A CA 1
ATOM 1133 C C . LEU A 1 152 ? -3.342 -6.167 -1.783 1.00 97.94 152 LEU A C 1
ATOM 1135 O O . LEU A 1 152 ? -4.559 -6.041 -1.661 1.00 97.94 152 LEU A O 1
ATOM 1139 N N . THR A 1 153 ? -2.651 -7.110 -1.141 1.00 97.00 153 THR A N 1
ATOM 1140 C CA . THR A 1 153 ? -3.299 -8.116 -0.290 1.00 97.00 153 THR A CA 1
ATOM 1141 C C . THR A 1 153 ? -3.953 -7.478 0.932 1.00 97.00 153 THR A C 1
ATOM 1143 O O . THR A 1 153 ? -5.105 -7.792 1.228 1.00 97.00 153 THR A O 1
ATOM 1146 N N . GLN A 1 154 ? -3.311 -6.508 1.596 1.00 96.75 154 GLN A N 1
ATOM 1147 C CA . GLN A 1 154 ? -3.941 -5.792 2.710 1.00 96.75 154 GLN A CA 1
ATOM 1148 C C . GLN A 1 154 ? -5.206 -5.037 2.271 1.00 96.75 154 GLN A C 1
ATOM 1150 O O . GLN A 1 154 ? -6.219 -5.079 2.971 1.00 96.75 154 GLN A O 1
ATOM 1155 N N . LEU A 1 155 ? -5.170 -4.359 1.121 1.00 97.94 155 LEU A N 1
ATOM 1156 C CA . LEU A 1 155 ? -6.320 -3.605 0.612 1.00 97.94 155 LEU A CA 1
ATOM 1157 C C . LEU A 1 155 ? -7.452 -4.504 0.102 1.00 97.94 155 LEU A C 1
ATOM 1159 O O . LEU A 1 155 ? -8.611 -4.092 0.144 1.00 97.94 155 LEU A O 1
ATOM 1163 N N . SER A 1 156 ? -7.129 -5.721 -0.338 1.00 97.31 156 SER A N 1
ATOM 1164 C CA . SER A 1 156 ? -8.119 -6.713 -0.771 1.00 97.31 156 SER A CA 1
ATOM 1165 C C . SER A 1 156 ? -8.944 -7.304 0.373 1.00 97.31 156 SER A C 1
ATOM 1167 O O . SER A 1 156 ? -10.024 -7.845 0.142 1.00 97.31 156 SER A O 1
ATOM 1169 N N . ARG A 1 157 ? -8.469 -7.209 1.623 1.00 95.38 157 ARG A N 1
ATOM 1170 C CA . ARG A 1 157 ? -9.202 -7.732 2.784 1.00 95.38 157 ARG A CA 1
ATOM 1171 C C . ARG A 1 157 ? -10.599 -7.103 2.853 1.00 95.38 157 ARG A C 1
ATOM 1173 O O . ARG A 1 157 ? -10.709 -5.906 2.609 1.00 95.38 157 ARG A O 1
ATOM 1180 N N . PRO A 1 158 ? -11.659 -7.842 3.225 1.00 92.56 158 PRO A N 1
ATOM 1181 C CA . PRO A 1 158 ? -11.638 -9.216 3.724 1.00 92.56 158 PRO A CA 1
ATOM 1182 C C . PRO A 1 158 ? -11.769 -10.285 2.625 1.00 92.56 158 PRO A C 1
ATOM 1184 O O . PRO A 1 158 ? -11.885 -11.456 2.967 1.00 92.56 158 PRO A O 1
ATOM 1187 N N . ASP A 1 159 ? -11.786 -9.905 1.342 1.00 88.62 159 ASP A N 1
ATOM 1188 C CA . ASP A 1 159 ? -11.900 -10.867 0.235 1.00 88.62 159 ASP A CA 1
ATOM 1189 C C . ASP A 1 159 ? -10.593 -11.664 0.039 1.00 88.62 159 ASP A C 1
ATOM 1191 O O . ASP A 1 159 ? -10.643 -12.779 -0.470 1.00 88.62 159 ASP A O 1
ATOM 1195 N N . ASP A 1 160 ? -9.464 -11.117 0.521 1.00 85.69 160 ASP A N 1
ATOM 1196 C CA . ASP A 1 160 ? -8.139 -11.754 0.625 1.00 85.69 160 ASP A CA 1
ATOM 1197 C C . ASP A 1 160 ? -7.667 -12.378 -0.705 1.00 85.69 160 ASP A C 1
ATOM 1199 O O . ASP A 1 160 ? -7.580 -13.602 -0.824 1.00 85.69 160 ASP A O 1
ATOM 1203 N N . ASP A 1 161 ? -7.318 -11.553 -1.704 1.00 94.31 161 ASP A N 1
ATOM 1204 C CA . ASP A 1 161 ? -6.685 -12.104 -2.911 1.00 94.31 161 ASP A CA 1
ATOM 1205 C C . ASP A 1 161 ? -5.358 -12.782 -2.549 1.00 94.31 161 ASP A C 1
ATOM 1207 O O . ASP A 1 161 ? -4.546 -12.271 -1.766 1.00 94.31 161 ASP A O 1
ATOM 1211 N N . ALA A 1 162 ? -5.130 -13.939 -3.158 1.00 91.31 162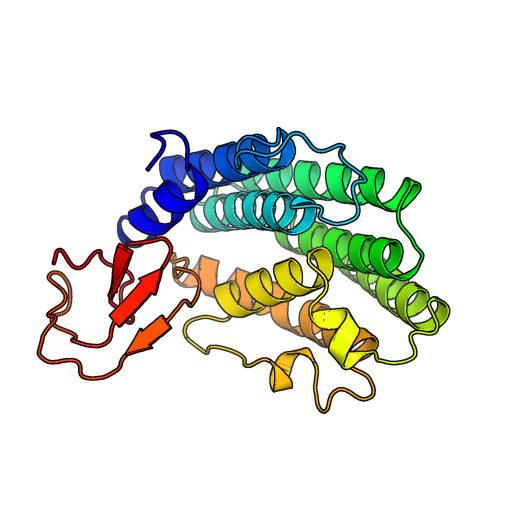 ALA A N 1
ATOM 1212 C CA . ALA A 1 162 ? -3.950 -14.751 -2.953 1.00 91.31 162 ALA A CA 1
ATOM 1213 C C . ALA A 1 162 ? -2.803 -14.337 -3.886 1.00 91.31 162 ALA A C 1
ATOM 1215 O O . ALA A 1 162 ? -2.957 -13.564 -4.835 1.00 91.31 162 ALA A O 1
ATOM 1216 N N . TRP A 1 163 ? -1.626 -14.916 -3.642 1.00 91.81 163 TRP A N 1
ATOM 1217 C CA . TRP A 1 163 ? -0.458 -14.728 -4.503 1.00 91.81 163 TRP A CA 1
ATOM 1218 C C . TRP A 1 163 ? -0.773 -15.069 -5.972 1.00 91.81 163 TRP A C 1
ATOM 1220 O O . TRP A 1 163 ? -0.486 -14.266 -6.858 1.00 91.81 163 TRP A O 1
ATOM 1230 N N . ASP A 1 164 ? -1.447 -16.198 -6.218 1.00 93.38 164 ASP A N 1
ATOM 1231 C CA . ASP A 1 164 ? -1.821 -16.664 -7.563 1.00 93.38 164 ASP A CA 1
ATOM 1232 C C . ASP A 1 164 ? -2.804 -15.712 -8.270 1.00 93.38 164 ASP A C 1
ATOM 1234 O O . ASP A 1 164 ? -2.812 -15.608 -9.500 1.00 93.38 164 ASP A O 1
ATOM 1238 N N . ASP A 1 165 ? -3.622 -14.964 -7.525 1.00 95.94 165 ASP A N 1
ATOM 1239 C CA . ASP A 1 165 ? -4.525 -13.981 -8.125 1.00 95.94 165 ASP A CA 1
ATOM 1240 C C . ASP A 1 165 ? -3.719 -12.838 -8.753 1.00 95.94 165 ASP A C 1
ATOM 1242 O O . ASP A 1 165 ? -3.921 -12.499 -9.930 1.00 95.94 165 ASP A O 1
ATOM 1246 N N . ILE A 1 166 ? -2.746 -12.321 -7.996 1.00 96.88 166 ILE A N 1
ATOM 1247 C CA . ILE A 1 166 ? -1.883 -11.195 -8.371 1.00 96.88 166 ILE A CA 1
ATOM 1248 C C . ILE A 1 166 ? -0.880 -11.610 -9.456 1.00 96.88 166 ILE A C 1
ATOM 1250 O O . ILE A 1 166 ? -0.728 -10.911 -10.462 1.00 96.88 166 ILE A O 1
ATOM 1254 N N . HIS A 1 167 ? -0.226 -12.758 -9.277 1.00 96.44 167 HIS A N 1
ATOM 1255 C CA . HIS A 1 167 ? 0.959 -13.167 -10.043 1.00 96.44 167 HIS A CA 1
ATOM 1256 C C . HIS A 1 167 ? 0.712 -14.335 -11.004 1.00 96.44 167 HIS A C 1
ATOM 1258 O O . HIS A 1 167 ? 1.530 -14.590 -11.886 1.00 96.44 167 HIS A O 1
ATOM 1264 N N . GLY A 1 168 ? -0.453 -14.982 -10.938 1.00 92.56 168 GLY A N 1
ATOM 1265 C CA . GLY A 1 168 ? -0.838 -16.045 -11.865 1.00 92.56 168 GLY A CA 1
ATOM 1266 C C . GLY A 1 168 ? -0.073 -17.335 -11.608 1.00 92.56 168 GLY A C 1
ATOM 1267 O O . GLY A 1 168 ? 0.248 -17.660 -10.474 1.00 92.56 168 GLY A O 1
ATOM 1268 N N . ASP A 1 169 ? 0.238 -18.065 -12.678 1.00 91.50 169 ASP A N 1
ATOM 1269 C CA . ASP A 1 169 ? 1.034 -19.298 -12.605 1.00 91.50 169 ASP A CA 1
ATOM 1270 C C . ASP A 1 169 ? 2.551 -19.048 -12.496 1.00 91.50 169 ASP A C 1
ATOM 1272 O O . ASP A 1 169 ? 3.343 -19.990 -12.519 1.00 91.50 169 ASP A O 1
ATOM 1276 N N . GLY A 1 170 ? 2.960 -17.779 -12.407 1.00 88.06 170 GLY A N 1
ATOM 1277 C CA . GLY A 1 170 ? 4.353 -17.359 -12.325 1.00 88.06 170 GLY A CA 1
ATOM 1278 C C . GLY A 1 170 ? 5.022 -17.064 -13.672 1.00 88.06 170 GLY A C 1
ATOM 1279 O O . GLY A 1 170 ? 5.996 -16.313 -13.699 1.00 88.06 170 GLY A O 1
ATOM 1280 N N . SER A 1 171 ? 4.508 -17.582 -14.795 1.00 88.56 171 SER A N 1
ATOM 1281 C CA . SER A 1 171 ? 5.175 -17.464 -16.105 1.00 88.56 171 SER A CA 1
ATOM 1282 C C . SER A 1 171 ? 5.175 -16.037 -16.665 1.00 88.56 171 SER A C 1
ATOM 1284 O O . SER A 1 171 ? 6.130 -15.627 -17.325 1.00 88.56 171 SER A O 1
ATOM 1286 N N . ASP A 1 172 ? 4.133 -15.259 -16.364 1.00 92.62 172 ASP A N 1
ATOM 1287 C CA . ASP A 1 172 ? 3.986 -13.856 -16.753 1.00 92.62 172 ASP A CA 1
ATOM 1288 C C . ASP A 1 172 ? 3.796 -12.918 -15.547 1.00 92.62 172 ASP A C 1
ATOM 1290 O O . ASP A 1 172 ? 3.244 -11.822 -15.693 1.00 92.62 172 ASP A O 1
ATOM 1294 N N . ALA A 1 173 ? 4.286 -13.325 -14.368 1.00 96.88 173 ALA A N 1
ATOM 1295 C CA . ALA A 1 173 ? 4.001 -12.696 -13.074 1.00 96.88 173 ALA A CA 1
ATOM 1296 C C . ALA A 1 173 ? 4.158 -11.168 -13.067 1.00 96.88 173 ALA A C 1
ATOM 1298 O O . ALA A 1 173 ? 3.252 -10.453 -12.640 1.00 96.88 173 ALA A O 1
ATOM 1299 N N . LEU A 1 174 ? 5.260 -10.647 -13.620 1.00 97.81 174 LEU A N 1
ATOM 1300 C CA . LEU A 1 174 ? 5.541 -9.206 -13.678 1.00 97.81 174 LEU A CA 1
ATOM 1301 C C 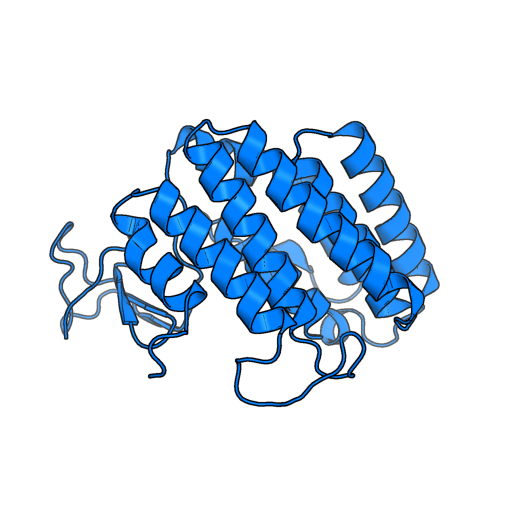. LEU A 1 174 ? 4.560 -8.432 -14.575 1.00 97.81 174 LEU A C 1
ATOM 1303 O O . LEU A 1 174 ? 4.133 -7.328 -14.242 1.00 97.81 174 LEU A O 1
ATOM 1307 N N . ALA A 1 175 ? 4.155 -9.008 -15.707 1.00 96.19 175 ALA A N 1
ATOM 1308 C CA . ALA A 1 175 ? 3.165 -8.380 -16.576 1.00 96.19 175 ALA A CA 1
ATOM 1309 C C . ALA A 1 175 ? 1.762 -8.478 -15.964 1.00 96.19 175 ALA A C 1
ATOM 1311 O O . ALA A 1 175 ? 0.967 -7.537 -16.051 1.00 96.19 175 ALA A O 1
ATOM 1312 N N . ARG A 1 176 ? 1.447 -9.615 -15.339 1.00 96.94 176 ARG A N 1
ATOM 1313 C CA . ARG A 1 176 ? 0.152 -9.863 -14.717 1.00 96.94 176 ARG A CA 1
ATOM 1314 C C . ARG A 1 176 ? -0.091 -8.967 -13.515 1.00 96.94 176 ARG A C 1
ATOM 1316 O O . ARG A 1 176 ? -1.163 -8.367 -13.466 1.00 96.94 176 ARG A O 1
ATOM 1323 N N . ARG A 1 177 ? 0.881 -8.801 -12.616 1.00 97.69 177 ARG A N 1
ATOM 1324 C CA . ARG A 1 177 ? 0.716 -7.948 -11.430 1.00 97.69 177 ARG A CA 1
ATOM 1325 C C . ARG A 1 177 ? 0.368 -6.504 -11.785 1.00 97.69 177 ARG A C 1
ATOM 1327 O O . ARG A 1 177 ? -0.497 -5.919 -11.145 1.00 97.69 177 ARG A O 1
ATOM 1334 N N . VAL A 1 178 ? 0.933 -5.960 -12.868 1.00 98.31 178 VAL A N 1
ATOM 1335 C CA . VAL A 1 178 ? 0.587 -4.613 -13.354 1.00 98.31 178 VAL A CA 1
ATOM 1336 C C . VAL A 1 178 ? -0.860 -4.563 -13.842 1.00 98.31 178 VAL A C 1
ATOM 1338 O O . VAL A 1 178 ? -1.603 -3.645 -13.489 1.00 98.31 178 VAL A O 1
ATOM 1341 N N . ARG A 1 179 ? -1.296 -5.564 -14.622 1.00 98.12 179 ARG A N 1
ATOM 1342 C CA . ARG A 1 179 ? -2.696 -5.665 -15.069 1.00 98.12 179 ARG A CA 1
ATOM 1343 C C . ARG A 1 179 ? -3.650 -5.821 -13.884 1.00 98.12 179 ARG A C 1
ATOM 1345 O O . ARG A 1 179 ? -4.699 -5.181 -13.872 1.00 98.12 179 ARG A O 1
ATOM 1352 N N . PHE A 1 180 ? -3.274 -6.635 -12.900 1.00 98.38 180 PHE A N 1
ATOM 1353 C CA . PHE A 1 180 ? -4.040 -6.865 -11.681 1.00 98.38 180 PHE A CA 1
ATOM 1354 C C . PHE A 1 180 ? -4.183 -5.572 -10.875 1.00 98.38 180 PHE A C 1
ATOM 1356 O O . PHE A 1 180 ? -5.304 -5.132 -10.631 1.00 98.38 180 PHE A O 1
ATOM 1363 N N . ALA A 1 181 ? -3.072 -4.909 -10.543 1.00 98.38 181 ALA A N 1
ATOM 1364 C CA . ALA A 1 181 ? -3.065 -3.654 -9.795 1.00 98.38 181 ALA A CA 1
ATOM 1365 C C . ALA A 1 181 ? -3.904 -2.574 -10.491 1.00 98.38 181 ALA A C 1
ATOM 1367 O O . ALA A 1 181 ? -4.773 -1.967 -9.863 1.00 98.38 181 ALA A O 1
ATOM 1368 N N . ARG A 1 182 ? -3.724 -2.392 -11.807 1.00 98.44 182 ARG A N 1
ATOM 1369 C CA . ARG A 1 182 ? -4.507 -1.440 -12.610 1.00 98.44 182 ARG A CA 1
ATOM 1370 C C . ARG A 1 182 ? -6.008 -1.711 -12.547 1.00 98.44 182 ARG A C 1
ATOM 1372 O O . ARG A 1 182 ? -6.786 -0.767 -12.467 1.00 98.44 182 ARG A O 1
ATOM 1379 N N . ALA A 1 183 ? -6.410 -2.978 -12.614 1.00 97.94 183 ALA A N 1
ATOM 1380 C CA . ALA A 1 183 ? -7.817 -3.360 -12.620 1.00 97.94 183 ALA A CA 1
ATOM 1381 C C . ALA A 1 183 ? -8.456 -3.315 -11.224 1.00 97.94 183 ALA A C 1
ATOM 1383 O O . ALA A 1 183 ? -9.640 -3.006 -11.104 1.00 97.94 183 ALA A O 1
ATOM 1384 N N . ARG A 1 184 ? -7.696 -3.652 -10.177 1.00 98.19 184 ARG A N 1
ATOM 1385 C CA . ARG A 1 184 ? -8.253 -3.979 -8.860 1.00 98.19 184 ARG A CA 1
ATOM 1386 C C . ARG A 1 184 ? -8.011 -2.914 -7.802 1.00 98.19 184 ARG A C 1
ATOM 1388 O O . ARG A 1 184 ? -8.923 -2.653 -7.018 1.00 98.19 184 ARG A O 1
ATOM 1395 N N . LEU A 1 185 ? -6.860 -2.238 -7.809 1.00 98.25 185 LEU A N 1
ATOM 1396 C CA . LEU A 1 185 ? -6.531 -1.251 -6.777 1.00 98.25 185 LEU A CA 1
ATOM 1397 C C . LEU A 1 185 ? -7.587 -0.135 -6.636 1.00 98.25 185 LEU A C 1
ATOM 1399 O O . LEU A 1 185 ? -7.972 0.137 -5.498 1.00 98.25 185 LEU A O 1
ATOM 1403 N N . PRO A 1 186 ? -8.125 0.469 -7.721 1.00 98.19 186 PRO A N 1
ATOM 1404 C CA . PRO A 1 186 ? -9.192 1.464 -7.586 1.00 98.19 186 PRO A CA 1
ATOM 1405 C C . PRO A 1 186 ? -10.436 0.904 -6.884 1.00 98.19 186 PRO A C 1
ATOM 1407 O O . PRO A 1 186 ? -11.028 1.570 -6.041 1.00 98.19 186 PRO A O 1
ATOM 1410 N N . SER A 1 187 ? -10.803 -0.348 -7.185 1.00 97.88 187 SER A N 1
ATOM 1411 C CA . SER A 1 187 ? -11.966 -1.000 -6.574 1.00 97.88 187 SER A CA 1
ATOM 1412 C C . SER A 1 187 ? -11.756 -1.336 -5.097 1.00 97.88 187 SER A C 1
ATOM 1414 O O . SER A 1 187 ? -12.692 -1.209 -4.311 1.00 97.88 187 SER A O 1
ATOM 1416 N N . TYR A 1 188 ? -10.536 -1.708 -4.692 1.00 98.19 188 TYR A N 1
ATOM 1417 C CA . TYR A 1 188 ? -10.221 -1.922 -3.278 1.00 98.19 188 TYR A CA 1
ATOM 1418 C C . TYR A 1 188 ? -10.276 -0.626 -2.495 1.00 98.19 188 TYR A C 1
ATOM 1420 O O . TYR A 1 188 ? -10.860 -0.599 -1.416 1.00 98.19 188 TYR A O 1
ATOM 1428 N N . LEU A 1 189 ? -9.722 0.447 -3.057 1.00 97.94 189 LEU A N 1
ATOM 1429 C CA . LEU A 1 189 ? -9.751 1.761 -2.436 1.00 97.94 189 LEU A CA 1
ATOM 1430 C C . LEU A 1 189 ? -11.192 2.244 -2.209 1.00 97.94 189 LEU A C 1
ATOM 1432 O O . LEU A 1 189 ? -11.551 2.564 -1.078 1.00 97.94 189 LEU A O 1
ATOM 1436 N N . ASP A 1 190 ? -12.039 2.172 -3.241 1.00 97.81 190 ASP A N 1
ATOM 1437 C CA . ASP A 1 190 ? -13.472 2.474 -3.131 1.00 97.81 190 ASP A CA 1
ATOM 1438 C C . ASP A 1 190 ? -14.175 1.588 -2.086 1.00 97.81 190 ASP A C 1
ATOM 1440 O O . ASP A 1 190 ? -14.971 2.071 -1.281 1.00 97.81 190 ASP A O 1
ATOM 1444 N N . ALA A 1 191 ? -13.856 0.291 -2.041 1.00 98.06 191 ALA A N 1
ATOM 1445 C CA . ALA A 1 191 ? -14.424 -0.613 -1.046 1.00 98.06 191 ALA A CA 1
ATOM 1446 C C . ALA A 1 191 ? -14.012 -0.247 0.391 1.00 98.06 191 ALA A C 1
ATOM 1448 O O . ALA A 1 191 ? -14.864 -0.286 1.279 1.00 98.06 191 ALA A O 1
ATOM 1449 N N . ARG A 1 192 ? -12.744 0.124 0.631 1.00 97.50 192 ARG A N 1
ATOM 1450 C CA . ARG A 1 192 ? -12.263 0.543 1.961 1.00 97.50 192 ARG A CA 1
ATOM 1451 C C . ARG A 1 192 ? -12.896 1.864 2.397 1.00 97.50 192 ARG A C 1
ATOM 1453 O O . ARG A 1 192 ? -13.330 1.977 3.539 1.00 97.50 192 ARG A O 1
ATOM 1460 N N . GLU A 1 193 ? -13.005 2.828 1.484 1.00 97.31 193 GLU A N 1
ATOM 1461 C CA . GLU A 1 193 ? -13.682 4.107 1.733 1.00 97.31 193 GLU A CA 1
ATOM 1462 C C . GLU A 1 193 ? -15.156 3.911 2.079 1.00 97.31 193 GLU A C 1
ATOM 1464 O O . GLU A 1 193 ? -15.618 4.412 3.101 1.00 97.31 193 GLU A O 1
ATOM 1469 N N . ARG A 1 194 ? -15.890 3.127 1.280 1.00 97.88 194 ARG A N 1
ATOM 1470 C CA . ARG A 1 194 ? -17.306 2.837 1.548 1.00 97.88 194 ARG A CA 1
ATOM 1471 C C . ARG A 1 194 ? -17.518 2.070 2.847 1.00 97.88 194 ARG A C 1
ATOM 1473 O O . ARG A 1 194 ? -18.528 2.288 3.510 1.00 97.88 194 ARG A O 1
ATOM 1480 N N . ALA A 1 195 ? -16.606 1.161 3.185 1.00 96.31 195 ALA A N 1
ATOM 1481 C CA . ALA A 1 195 ? -16.655 0.427 4.443 1.00 96.31 195 ALA A CA 1
ATOM 1482 C C . ALA A 1 195 ? -16.300 1.306 5.649 1.00 96.31 195 ALA A C 1
ATOM 1484 O O . ALA A 1 195 ? -16.645 0.942 6.768 1.00 96.31 195 ALA A O 1
ATOM 1485 N N . GLY A 1 196 ? -15.605 2.427 5.435 1.00 96.94 196 GLY A N 1
ATOM 1486 C CA . GLY A 1 196 ? -15.060 3.222 6.525 1.00 96.94 196 GLY A CA 1
ATOM 1487 C C . GLY A 1 196 ? -13.966 2.487 7.300 1.00 96.94 196 GLY A C 1
ATOM 1488 O O . GLY A 1 196 ? -13.722 2.853 8.437 1.00 96.94 196 GLY A O 1
ATOM 1489 N N . HIS A 1 197 ? -13.338 1.448 6.728 1.00 95.94 197 HIS A N 1
ATOM 1490 C CA . HIS A 1 197 ? -12.456 0.533 7.462 1.00 95.94 197 HIS A CA 1
ATOM 1491 C C . HIS A 1 197 ? -11.256 0.073 6.635 1.00 95.94 197 HIS A C 1
ATOM 1493 O O . HIS A 1 197 ? -11.390 -0.310 5.469 1.00 95.94 197 HIS A O 1
ATOM 1499 N N . LEU A 1 198 ? -10.085 0.028 7.273 1.00 97.12 198 LEU A N 1
ATOM 1500 C CA . LEU A 1 198 ? -8.855 -0.547 6.731 1.00 97.12 198 LEU A CA 1
ATOM 1501 C C . LEU A 1 198 ? -8.418 -1.704 7.624 1.00 97.12 198 LEU A C 1
ATOM 1503 O O . LEU A 1 198 ? -8.031 -1.508 8.773 1.00 97.12 198 LEU A O 1
ATOM 1507 N N . HIS A 1 199 ? -8.424 -2.906 7.063 1.00 96.50 199 HIS A N 1
ATOM 1508 C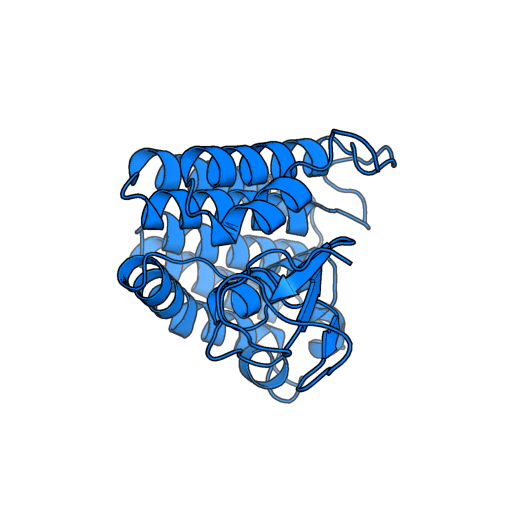 CA . HIS A 1 199 ? -7.992 -4.097 7.776 1.00 96.50 199 HIS A CA 1
ATOM 1509 C C . HIS A 1 199 ? -6.479 -4.105 8.032 1.00 96.50 199 HIS A C 1
ATOM 1511 O O . HIS A 1 199 ? -5.686 -3.563 7.252 1.00 96.50 199 HIS A O 1
ATOM 1517 N N . ALA A 1 200 ? -6.063 -4.781 9.105 1.00 95.44 200 ALA A N 1
ATOM 1518 C CA . ALA A 1 200 ? -4.649 -5.048 9.366 1.00 95.44 200 ALA A CA 1
ATOM 1519 C C . ALA A 1 200 ? -4.029 -5.902 8.240 1.00 95.44 200 ALA A C 1
ATOM 1521 O O . ALA A 1 200 ? -4.750 -6.640 7.569 1.00 95.44 200 ALA A O 1
ATOM 1522 N N . PRO A 1 201 ? -2.709 -5.860 7.999 1.00 94.00 201 PRO A N 1
ATOM 1523 C CA . PRO A 1 201 ? -2.099 -6.814 7.080 1.00 94.00 201 PRO A CA 1
ATOM 1524 C C . PRO A 1 201 ? -2.251 -8.247 7.615 1.00 94.00 201 PRO A C 1
ATOM 1526 O O . PRO A 1 201 ? -2.405 -8.471 8.819 1.00 94.00 201 PRO A O 1
ATOM 1529 N N . ARG A 1 202 ? -2.214 -9.236 6.722 1.00 89.75 202 ARG A N 1
ATOM 1530 C CA . ARG A 1 202 ? -2.161 -10.650 7.113 1.00 89.75 202 ARG A CA 1
ATOM 1531 C C . ARG A 1 202 ? -0.771 -10.973 7.661 1.00 89.75 202 ARG A C 1
ATOM 1533 O O . ARG A 1 202 ? 0.235 -10.637 7.044 1.00 89.75 202 ARG A O 1
ATOM 1540 N N . GLY A 1 203 ? -0.728 -11.621 8.817 1.00 90.31 203 GLY A N 1
ATOM 1541 C CA . GLY A 1 203 ? 0.463 -12.267 9.350 1.00 90.31 203 GLY A CA 1
ATOM 1542 C C . GLY A 1 203 ? 0.236 -13.773 9.447 1.00 90.31 203 GLY A C 1
ATOM 1543 O O . GLY A 1 203 ? -0.246 -14.385 8.496 1.00 90.31 203 GLY A O 1
ATOM 1544 N N . SER A 1 204 ? 0.559 -14.385 10.589 1.00 91.50 204 SER A N 1
ATOM 1545 C CA . SER A 1 204 ? 0.232 -15.805 10.814 1.00 91.50 204 SER A CA 1
ATOM 1546 C C . SER A 1 204 ? -1.192 -15.930 11.342 1.00 91.50 204 SER A C 1
ATOM 1548 O O . SER A 1 204 ? -1.505 -15.374 12.389 1.00 91.50 204 SER A O 1
ATOM 1550 N N . THR A 1 205 ? -2.068 -16.613 10.609 1.00 92.31 205 THR A N 1
ATOM 1551 C CA . THR A 1 205 ? -3.505 -16.637 10.918 1.00 92.31 205 THR A CA 1
ATOM 1552 C C . THR A 1 205 ? -3.943 -18.011 11.391 1.00 92.31 205 THR A C 1
ATOM 1554 O O . THR A 1 205 ? -3.590 -19.007 10.761 1.00 92.31 205 THR A O 1
ATOM 1557 N N . GLU A 1 206 ? -4.762 -18.061 12.436 1.00 93.56 206 GLU A N 1
ATOM 1558 C CA . GLU A 1 206 ? -5.334 -19.302 12.960 1.00 93.56 206 GLU A CA 1
ATOM 1559 C C . GLU A 1 206 ? -6.851 -19.154 13.068 1.00 93.56 206 GLU A C 1
ATOM 1561 O O . GLU A 1 206 ? -7.356 -18.107 13.467 1.00 93.56 206 GLU A O 1
ATOM 1566 N N . TYR A 1 207 ? -7.580 -20.195 12.677 1.00 93.56 207 TYR A N 1
ATOM 1567 C CA . TYR A 1 207 ? -9.041 -20.197 12.649 1.00 93.56 207 TYR A CA 1
ATOM 1568 C C . TYR A 1 207 ? -9.575 -21.103 13.751 1.00 93.56 207 TYR A C 1
ATOM 1570 O O . TYR A 1 207 ? -9.070 -22.216 13.916 1.00 93.56 207 TYR A O 1
ATOM 1578 N N . GLY A 1 208 ? -10.606 -20.658 14.468 1.00 93.62 208 GLY A N 1
ATOM 1579 C CA . GLY A 1 208 ? -11.222 -21.461 15.525 1.00 93.62 208 GLY A CA 1
ATOM 1580 C C . GLY A 1 208 ? -10.289 -21.795 16.695 1.00 93.62 208 GLY A C 1
ATOM 1581 O O . GLY A 1 208 ? -10.374 -22.900 17.229 1.00 93.62 208 GLY A O 1
ATOM 1582 N N . ASN A 1 209 ? -9.359 -20.908 17.066 1.00 92.44 209 ASN A N 1
ATOM 1583 C CA . ASN A 1 209 ? -8.435 -21.177 18.168 1.00 92.44 209 ASN A CA 1
ATOM 1584 C C . ASN A 1 209 ? -9.089 -20.843 19.517 1.00 92.44 209 ASN A C 1
ATOM 1586 O O . ASN A 1 209 ? -9.034 -19.707 19.978 1.00 92.44 209 ASN A O 1
ATOM 1590 N N . ASP A 1 210 ? -9.637 -21.861 20.183 1.00 93.50 210 ASP A N 1
ATOM 1591 C CA . ASP A 1 210 ? -10.322 -21.758 21.483 1.00 93.50 210 ASP A CA 1
ATOM 1592 C C . ASP A 1 210 ? -9.463 -21.202 22.641 1.00 93.50 210 ASP A C 1
ATOM 1594 O O . ASP A 1 210 ? -9.981 -20.965 23.731 1.00 93.50 210 ASP A O 1
ATOM 1598 N N . SER A 1 211 ? -8.158 -20.987 22.437 1.00 93.31 211 SER A N 1
ATOM 1599 C CA . SER A 1 211 ? -7.292 -20.307 23.414 1.00 93.31 211 SER A CA 1
ATOM 1600 C C . SER A 1 211 ? -7.443 -18.781 23.388 1.00 93.31 211 SER A C 1
ATOM 1602 O O . SER A 1 211 ? -6.900 -18.109 24.262 1.00 93.31 211 SER A O 1
ATOM 1604 N N . TYR A 1 212 ? -8.152 -18.236 22.396 1.00 93.75 212 TYR A N 1
ATOM 1605 C CA . TYR A 1 212 ? -8.359 -16.807 22.200 1.00 93.75 212 TYR A CA 1
ATOM 1606 C C . TYR A 1 212 ? -9.846 -16.497 22.019 1.00 93.75 212 TYR A C 1
ATOM 1608 O O . TYR A 1 212 ? -10.567 -17.216 21.334 1.00 93.75 212 TYR A O 1
ATOM 1616 N N . GLU A 1 213 ? -10.293 -15.375 22.577 1.00 95.88 213 GLU A N 1
ATOM 1617 C CA . GLU A 1 213 ? -11.635 -14.841 22.351 1.00 95.88 213 GLU A CA 1
ATOM 1618 C C . GLU A 1 213 ? -11.528 -13.332 22.136 1.00 95.88 213 GLU A C 1
ATOM 1620 O O . GLU A 1 213 ? -10.972 -12.605 22.961 1.00 95.88 213 GLU A O 1
ATOM 1625 N N . CYS A 1 214 ? -12.020 -12.852 20.995 1.00 96.06 214 CYS A N 1
ATOM 1626 C CA . CYS A 1 214 ? -12.020 -11.430 20.696 1.00 96.06 214 CYS A CA 1
ATOM 1627 C C . CYS A 1 214 ? -12.953 -10.684 21.663 1.00 96.06 214 CYS A C 1
ATOM 1629 O O . CYS A 1 214 ? -14.150 -10.977 21.664 1.00 96.06 214 CYS A O 1
ATOM 1631 N N . PRO A 1 215 ? -12.477 -9.651 22.380 1.00 94.69 215 PRO A N 1
ATOM 1632 C CA . PRO A 1 215 ? -13.313 -8.913 23.329 1.00 94.69 215 PRO A CA 1
ATOM 1633 C C . PRO A 1 215 ? -14.477 -8.173 22.651 1.00 94.69 215 PRO A C 1
ATOM 1635 O O . PRO A 1 215 ? -15.532 -8.002 23.258 1.00 94.69 215 PRO A O 1
ATOM 1638 N N . ASP A 1 216 ? -14.305 -7.776 21.387 1.00 94.44 216 ASP A N 1
ATOM 1639 C CA . ASP A 1 216 ? -15.299 -6.969 20.674 1.00 94.44 216 ASP A CA 1
ATOM 1640 C C . ASP A 1 216 ? -16.389 -7.799 19.979 1.00 94.44 216 ASP A C 1
ATOM 1642 O O . ASP A 1 216 ? -17.558 -7.415 19.990 1.00 94.44 216 ASP A O 1
ATOM 1646 N N . CYS A 1 217 ? -16.037 -8.931 19.355 1.00 95.44 217 CYS A N 1
ATOM 1647 C CA . CYS A 1 217 ? -16.981 -9.721 18.553 1.00 95.44 217 CYS A CA 1
ATOM 1648 C C . CYS A 1 217 ? -17.124 -11.192 18.974 1.00 95.44 217 CYS A C 1
ATOM 1650 O O . CYS A 1 217 ? -17.914 -11.913 18.365 1.00 95.44 217 CYS A O 1
ATOM 1652 N N . GLY A 1 218 ? -16.371 -11.654 19.977 1.00 95.88 218 GLY A N 1
ATOM 1653 C CA . GLY A 1 218 ? -16.399 -13.038 20.467 1.00 95.88 218 GLY A CA 1
ATOM 1654 C C . GLY A 1 218 ? -15.809 -14.083 19.512 1.00 95.88 218 GLY A C 1
ATOM 1655 O O . GLY A 1 218 ? -15.848 -15.273 19.807 1.00 95.88 218 GLY A O 1
ATOM 1656 N N . ALA A 1 219 ? -15.273 -13.683 18.354 1.00 96.12 219 ALA A N 1
ATOM 1657 C CA . ALA A 1 219 ? -14.629 -14.614 17.430 1.00 96.12 219 ALA A CA 1
ATOM 1658 C C . ALA A 1 219 ? -13.282 -15.112 17.977 1.00 96.12 219 ALA A C 1
ATOM 1660 O O . ALA A 1 219 ? -12.548 -14.366 18.624 1.00 96.12 219 ALA A O 1
ATOM 1661 N N . ASN A 1 220 ? -12.930 -16.347 17.630 1.00 95.94 220 ASN A N 1
ATOM 1662 C CA . ASN A 1 220 ? -11.668 -17.010 17.972 1.00 95.94 220 ASN A CA 1
ATOM 1663 C C . ASN A 1 220 ? -10.762 -17.231 16.739 1.00 95.94 220 ASN A C 1
ATOM 1665 O O . ASN A 1 220 ? -9.814 -18.014 16.771 1.00 95.94 220 ASN A O 1
ATOM 1669 N N . ASP A 1 221 ? -11.052 -16.529 15.638 1.00 95.38 221 ASP A N 1
ATOM 1670 C CA . ASP A 1 221 ? -10.164 -16.429 14.481 1.00 95.38 221 ASP A CA 1
ATOM 1671 C C . ASP A 1 221 ? -9.151 -15.304 14.727 1.00 95.38 221 ASP A C 1
ATOM 1673 O O . ASP A 1 221 ? -9.543 -14.148 14.930 1.00 95.38 221 ASP A O 1
ATOM 1677 N N . ILE A 1 222 ? -7.859 -15.617 14.677 1.00 95.19 222 ILE A N 1
ATOM 1678 C CA . ILE A 1 222 ? -6.778 -14.703 15.059 1.00 95.19 222 ILE A CA 1
ATOM 1679 C C . ILE A 1 222 ? -5.788 -14.449 13.921 1.00 95.19 222 ILE A C 1
ATOM 1681 O O . ILE A 1 222 ? -5.611 -15.255 13.006 1.00 95.19 222 ILE A O 1
ATOM 1685 N N . ASN A 1 223 ? -5.115 -13.308 14.008 1.00 94.69 223 ASN A N 1
ATOM 1686 C CA . ASN A 1 223 ? -4.066 -12.851 13.111 1.00 94.69 223 ASN A CA 1
ATOM 1687 C C . ASN A 1 223 ? -2.874 -12.348 13.940 1.00 94.69 223 ASN A C 1
ATOM 1689 O O . ASN A 1 223 ? -2.967 -11.316 14.608 1.00 94.69 223 ASN A O 1
ATOM 1693 N N . HIS A 1 224 ? -1.750 -13.056 13.898 1.00 93.88 224 HIS A N 1
ATOM 1694 C CA . HIS A 1 224 ? -0.501 -12.640 14.528 1.00 93.88 224 HIS A CA 1
ATOM 1695 C C . HIS A 1 224 ? 0.233 -11.651 13.628 1.00 93.88 224 HIS A C 1
ATOM 1697 O O . HIS A 1 224 ? 0.816 -12.039 12.614 1.00 93.88 224 HIS A O 1
ATOM 1703 N N . VAL A 1 225 ? 0.239 -10.379 14.019 1.00 91.00 225 VAL A N 1
ATOM 1704 C CA . VAL A 1 225 ? 0.812 -9.275 13.242 1.00 91.00 225 VAL A CA 1
ATOM 1705 C C . VAL A 1 225 ? 1.655 -8.398 14.147 1.00 91.00 225 VAL A C 1
ATOM 1707 O O . VAL A 1 225 ? 1.177 -7.893 15.158 1.00 91.00 225 VAL A O 1
ATOM 1710 N N . VAL A 1 226 ? 2.923 -8.203 13.779 1.00 81.44 226 VAL A N 1
ATOM 1711 C CA . VAL A 1 226 ? 3.871 -7.315 14.472 1.00 81.44 226 VAL A CA 1
ATOM 1712 C C . VAL A 1 226 ? 3.823 -7.478 16.003 1.00 81.44 226 VAL A C 1
ATOM 1714 O O . VAL A 1 226 ? 3.548 -6.544 16.760 1.00 81.44 226 VAL A O 1
ATOM 1717 N N . ASN A 1 227 ? 4.059 -8.716 16.455 1.00 82.12 227 ASN A N 1
ATOM 1718 C CA . ASN A 1 227 ? 4.044 -9.134 17.866 1.00 82.12 227 ASN A CA 1
ATOM 1719 C C . ASN A 1 227 ? 2.725 -8.861 18.612 1.00 82.12 227 ASN A C 1
ATOM 1721 O O . ASN A 1 227 ? 2.722 -8.757 19.835 1.00 82.12 227 ASN A O 1
ATOM 1725 N N . THR A 1 228 ? 1.619 -8.723 17.886 1.00 89.94 228 THR A N 1
ATOM 1726 C CA . THR A 1 228 ? 0.278 -8.523 18.440 1.00 89.94 228 THR A CA 1
ATOM 1727 C C . THR A 1 228 ? -0.645 -9.608 17.907 1.00 89.94 228 THR A C 1
ATOM 1729 O O . THR A 1 228 ? -0.497 -10.037 16.762 1.00 89.94 228 THR A O 1
ATOM 1732 N N . VAL A 1 229 ? -1.595 -10.050 18.726 1.00 94.62 229 VAL A N 1
ATOM 1733 C CA . VAL A 1 229 ? -2.689 -10.916 18.285 1.00 94.62 229 VAL A CA 1
ATOM 1734 C C . VAL A 1 229 ? -3.896 -10.030 18.010 1.00 94.62 229 VAL A C 1
ATOM 1736 O O . VAL A 1 229 ? -4.346 -9.301 18.891 1.00 94.62 229 VAL A O 1
ATOM 1739 N N . LEU A 1 230 ? -4.386 -10.049 16.775 1.00 95.44 230 LEU A N 1
ATOM 1740 C CA . LEU A 1 230 ? -5.576 -9.313 16.358 1.00 95.44 230 LEU A CA 1
ATOM 1741 C C . LEU A 1 230 ? -6.694 -10.294 16.018 1.00 95.44 230 LEU A C 1
ATOM 1743 O O . LEU A 1 230 ? -6.434 -11.374 15.490 1.00 95.44 230 LEU A O 1
ATOM 1747 N N . CYS A 1 231 ? -7.943 -9.907 16.248 1.00 95.38 231 CYS A N 1
ATOM 1748 C CA . CYS A 1 231 ? -9.083 -10.637 15.720 1.00 95.38 231 CYS A CA 1
ATOM 1749 C C . CYS A 1 231 ? -9.091 -10.557 14.191 1.00 95.38 231 CYS A C 1
ATOM 1751 O O . CYS A 1 231 ? -9.038 -9.475 13.610 1.00 95.38 231 CYS A O 1
ATOM 1753 N N . LEU A 1 232 ? -9.233 -11.695 13.517 1.00 93.62 232 LEU A N 1
ATOM 1754 C CA . LEU A 1 232 ? -9.276 -11.748 12.058 1.00 93.62 232 LEU A CA 1
ATOM 1755 C C . LEU A 1 232 ? -10.510 -11.042 11.465 1.00 93.62 232 LEU A C 1
ATOM 1757 O O . LEU A 1 232 ? -10.503 -10.673 10.291 1.00 93.62 232 LEU A O 1
ATOM 1761 N N . ARG A 1 233 ? -11.576 -10.891 12.263 1.00 91.69 233 ARG A N 1
ATOM 1762 C CA . ARG A 1 233 ? -12.886 -10.379 11.832 1.00 91.69 233 ARG A CA 1
ATOM 1763 C C . ARG A 1 233 ? -13.008 -8.864 11.964 1.00 91.69 233 ARG A C 1
ATOM 1765 O O . ARG A 1 233 ? -13.449 -8.224 11.017 1.00 91.69 233 ARG A O 1
ATOM 1772 N N . CYS A 1 234 ? -12.633 -8.309 13.116 1.00 93.12 234 CYS A N 1
ATOM 1773 C CA . CYS A 1 234 ? -12.777 -6.878 13.415 1.00 93.12 234 CYS A CA 1
ATOM 1774 C C . CYS A 1 234 ? -11.447 -6.161 13.692 1.00 93.12 234 CYS A C 1
ATOM 1776 O O . CYS A 1 234 ? -11.456 -4.992 14.057 1.00 93.12 234 CYS A O 1
ATOM 1778 N N . ASP A 1 235 ? -10.309 -6.850 13.553 1.00 95.00 235 ASP A N 1
ATOM 1779 C CA . ASP A 1 235 ? -8.957 -6.322 13.784 1.00 95.00 235 ASP A CA 1
ATOM 1780 C C . ASP A 1 235 ? -8.685 -5.836 15.228 1.00 95.00 235 ASP A C 1
ATOM 1782 O O . ASP A 1 235 ? -7.613 -5.294 15.502 1.00 95.00 235 ASP A O 1
ATOM 1786 N N . ALA A 1 236 ? -9.618 -6.059 16.165 1.00 94.50 236 ALA A N 1
ATOM 1787 C CA . ALA A 1 236 ? -9.462 -5.723 17.580 1.00 94.50 236 ALA A CA 1
ATOM 1788 C C . ALA A 1 236 ? -8.283 -6.471 18.207 1.00 94.50 236 ALA A C 1
ATOM 1790 O O . ALA A 1 236 ? -8.027 -7.634 17.884 1.00 94.50 236 ALA A O 1
ATOM 1791 N N . VAL A 1 237 ? -7.573 -5.809 19.119 1.00 94.12 237 VAL A N 1
ATOM 1792 C CA . VAL A 1 237 ? -6.463 -6.432 19.846 1.00 94.12 237 VAL A CA 1
ATOM 1793 C C . VAL A 1 237 ? -7.016 -7.488 20.799 1.00 94.12 237 VAL A C 1
ATOM 1795 O O . VAL A 1 237 ? -7.911 -7.210 21.594 1.00 94.12 237 VAL A O 1
ATOM 1798 N N . ILE A 1 238 ? -6.458 -8.693 20.729 1.00 93.06 238 ILE A N 1
ATOM 1799 C CA . ILE A 1 238 ? -6.718 -9.762 21.687 1.00 93.06 238 ILE A CA 1
ATOM 1800 C C . ILE A 1 238 ? -5.561 -9.746 22.682 1.00 93.06 238 ILE A C 1
ATOM 1802 O O . ILE A 1 238 ? -4.421 -10.056 22.330 1.00 93.06 238 ILE A O 1
ATOM 1806 N N . GLU A 1 239 ? -5.844 -9.321 23.911 1.00 79.94 239 GLU A N 1
ATOM 1807 C CA . GLU A 1 239 ? -4.878 -9.409 25.004 1.00 79.94 239 GLU A CA 1
ATOM 1808 C C . GLU A 1 239 ? -4.676 -10.885 25.371 1.00 79.94 239 GLU A C 1
ATOM 1810 O O . GLU A 1 239 ? -5.643 -11.615 25.591 1.00 79.94 239 GLU A O 1
ATOM 1815 N N . SER A 1 240 ? -3.416 -11.324 25.395 1.00 57.84 240 SER A N 1
ATOM 1816 C CA . SER A 1 240 ? -2.993 -12.661 25.831 1.00 57.84 240 SER A CA 1
ATOM 1817 C C . SER A 1 240 ? -2.319 -12.607 27.192 1.00 57.84 240 SER A C 1
ATOM 1819 O O . SER A 1 240 ? -1.431 -11.728 27.325 1.00 57.84 240 SER A O 1
#